Protein AF-A0A838DI74-F1 (afdb_monomer_lite)

Structure (mmCIF, N/CA/C/O backbone):
data_AF-A0A838DI74-F1
#
_entry.id   AF-A0A838DI74-F1
#
loop_
_atom_site.group_PDB
_atom_site.id
_atom_site.type_symbol
_atom_site.label_atom_id
_atom_site.label_alt_id
_atom_site.label_comp_id
_atom_site.label_asym_id
_atom_site.label_entity_id
_atom_site.label_seq_id
_atom_site.pdbx_PDB_ins_code
_atom_site.Cartn_x
_atom_site.Cartn_y
_atom_site.Cartn_z
_atom_site.occupancy
_atom_site.B_iso_or_equiv
_atom_site.auth_seq_id
_atom_site.auth_comp_id
_atom_site.auth_asym_id
_atom_site.auth_atom_id
_atom_site.pdbx_PDB_model_num
ATOM 1 N N . MET A 1 1 ? -14.267 -9.384 -16.661 1.00 37.16 1 MET A N 1
ATOM 2 C CA . MET A 1 1 ? -14.811 -9.977 -15.418 1.00 37.16 1 MET A CA 1
ATOM 3 C C . MET A 1 1 ? -14.888 -8.886 -14.364 1.00 37.16 1 MET A C 1
ATOM 5 O O . MET A 1 1 ? -13.865 -8.264 -14.098 1.00 37.16 1 MET A O 1
ATOM 9 N N . ALA A 1 2 ? -16.076 -8.604 -13.823 1.00 43.31 2 ALA A N 1
ATOM 10 C CA . ALA A 1 2 ? -16.216 -7.688 -12.691 1.00 43.31 2 ALA A CA 1
ATOM 11 C C . ALA A 1 2 ? -15.469 -8.280 -11.485 1.00 43.31 2 ALA A C 1
ATOM 13 O O . ALA A 1 2 ? -15.600 -9.472 -11.205 1.00 43.31 2 ALA A O 1
ATOM 14 N N . ARG A 1 3 ? -14.615 -7.487 -10.830 1.00 58.72 3 ARG A N 1
ATOM 15 C CA . ARG A 1 3 ? -13.912 -7.941 -9.623 1.00 58.72 3 ARG A CA 1
ATOM 16 C C . ARG A 1 3 ? -14.924 -8.048 -8.483 1.00 58.72 3 ARG A C 1
ATOM 18 O O . ARG A 1 3 ? -15.814 -7.212 -8.399 1.00 58.72 3 ARG A O 1
ATOM 25 N N . ALA A 1 4 ? -14.796 -9.078 -7.650 1.00 60.34 4 ALA A N 1
ATOM 26 C CA . ALA A 1 4 ? -15.672 -9.270 -6.500 1.00 60.34 4 ALA A CA 1
ATOM 27 C C . ALA A 1 4 ? -15.627 -8.049 -5.564 1.00 60.34 4 ALA A C 1
ATOM 29 O O . ALA A 1 4 ? -14.553 -7.487 -5.339 1.00 60.34 4 ALA A O 1
ATOM 30 N N . ASP A 1 5 ? -16.780 -7.678 -5.000 1.00 71.31 5 ASP A N 1
ATOM 31 C CA . ASP A 1 5 ? -16.910 -6.534 -4.082 1.00 71.31 5 ASP A CA 1
ATOM 32 C C . ASP A 1 5 ? -16.044 -6.691 -2.825 1.00 71.31 5 ASP A C 1
ATOM 34 O O . ASP A 1 5 ? -15.606 -5.708 -2.223 1.00 71.31 5 ASP A O 1
ATOM 38 N N . SER A 1 6 ? -15.766 -7.936 -2.438 1.00 84.06 6 SER A N 1
ATOM 39 C CA . SER A 1 6 ? -14.840 -8.271 -1.370 1.00 84.06 6 SER A CA 1
ATOM 40 C C . SER A 1 6 ? -13.904 -9.405 -1.769 1.00 84.06 6 SER A C 1
ATOM 42 O O . SER A 1 6 ? -14.243 -10.289 -2.557 1.00 84.06 6 SER A O 1
ATOM 44 N N . GLN A 1 7 ? -12.693 -9.376 -1.220 1.00 91.25 7 GLN A N 1
ATOM 45 C CA . GLN A 1 7 ? -11.703 -10.429 -1.411 1.00 91.25 7 GLN A CA 1
ATOM 46 C C . GLN A 1 7 ? -10.860 -10.621 -0.157 1.00 91.25 7 GLN A C 1
ATOM 48 O O . GLN A 1 7 ? -10.560 -9.669 0.562 1.00 91.25 7 GLN A O 1
ATOM 53 N N . THR A 1 8 ? -10.439 -11.857 0.086 1.00 94.31 8 THR A N 1
ATOM 54 C CA . THR A 1 8 ? -9.517 -12.174 1.175 1.00 94.31 8 THR A CA 1
ATOM 55 C C . THR A 1 8 ? -8.084 -11.917 0.730 1.00 94.31 8 THR A C 1
ATOM 57 O O . THR A 1 8 ? -7.633 -12.410 -0.307 1.00 94.31 8 THR A O 1
ATOM 60 N N . VAL A 1 9 ? -7.351 -11.143 1.525 1.00 95.50 9 VAL A N 1
ATOM 61 C CA . VAL A 1 9 ? -5.939 -10.828 1.290 1.00 95.50 9 VAL A CA 1
ATOM 62 C C . VAL A 1 9 ? -5.120 -11.180 2.518 1.00 95.50 9 VAL A C 1
ATOM 64 O O . VAL A 1 9 ? -5.602 -11.095 3.647 1.00 95.50 9 VAL A O 1
ATOM 67 N N . ARG A 1 10 ? -3.862 -11.571 2.311 1.00 97.50 10 ARG A N 1
ATOM 68 C CA . ARG A 1 10 ? -2.921 -11.690 3.421 1.00 97.50 10 ARG A CA 1
ATOM 69 C C . ARG A 1 10 ? -2.542 -10.280 3.859 1.00 97.50 10 ARG A C 1
ATOM 71 O O . ARG A 1 10 ? -2.037 -9.509 3.049 1.00 97.50 10 ARG A O 1
ATOM 78 N N . THR A 1 11 ? -2.780 -9.947 5.115 1.00 96.94 11 THR A N 1
ATOM 79 C CA . THR A 1 11 ? -2.375 -8.674 5.703 1.00 96.94 11 THR A CA 1
ATOM 80 C C . THR A 1 11 ? -1.232 -8.877 6.675 1.00 96.94 11 THR A C 1
ATOM 82 O O . THR A 1 11 ? -1.274 -9.782 7.514 1.00 96.94 11 THR A O 1
ATOM 85 N N . THR A 1 12 ? -0.245 -8.005 6.584 1.00 96.56 12 THR A N 1
ATOM 86 C CA . THR A 1 12 ? 0.808 -7.829 7.584 1.00 96.56 12 THR A CA 1
ATOM 87 C C . THR A 1 12 ? 0.715 -6.412 8.149 1.00 96.56 12 THR A C 1
ATOM 89 O O . THR A 1 12 ? -0.190 -5.657 7.778 1.00 96.56 12 THR A O 1
ATOM 92 N N . ALA A 1 13 ? 1.588 -6.073 9.090 1.00 95.50 13 ALA A N 1
ATOM 93 C CA . ALA A 1 13 ? 1.743 -4.702 9.539 1.00 95.50 13 ALA A CA 1
ATOM 94 C C . ALA A 1 13 ? 3.223 -4.342 9.608 1.00 95.50 13 ALA A C 1
ATOM 96 O O . ALA A 1 13 ? 4.033 -5.192 9.977 1.00 95.50 13 ALA A O 1
ATOM 97 N N . TYR A 1 14 ? 3.513 -3.070 9.349 1.00 94.75 14 TYR A N 1
ATOM 98 C CA . TYR A 1 14 ? 4.845 -2.490 9.460 1.00 94.75 14 TYR A CA 1
ATOM 99 C C . TYR A 1 14 ? 4.797 -1.162 10.210 1.00 94.75 14 TYR A C 1
ATOM 101 O O . TYR A 1 14 ? 3.737 -0.546 10.394 1.00 94.75 14 TYR A O 1
ATOM 109 N N . THR A 1 15 ? 5.954 -0.691 10.655 1.00 93.75 15 THR A N 1
ATOM 110 C CA . THR A 1 15 ? 6.097 0.622 11.279 1.00 93.75 15 THR A CA 1
ATOM 111 C C . THR A 1 15 ? 7.423 1.275 10.908 1.00 93.75 15 THR A C 1
ATOM 113 O O . THR A 1 15 ? 8.440 0.622 10.710 1.00 93.75 15 THR A O 1
ATOM 116 N N . HIS A 1 16 ? 7.457 2.606 10.905 1.00 89.56 16 HIS A N 1
ATOM 117 C CA . HIS A 1 16 ? 8.652 3.391 10.568 1.00 89.56 16 HIS A CA 1
ATOM 118 C C . HIS A 1 16 ? 9.830 3.213 11.550 1.00 89.56 16 HIS A C 1
ATOM 120 O O . HIS A 1 16 ? 10.899 3.781 11.351 1.00 89.56 16 HIS A O 1
ATOM 126 N N . THR A 1 17 ? 9.623 2.473 12.643 1.00 87.12 17 THR A N 1
ATOM 127 C CA . THR A 1 17 ? 10.641 2.179 13.664 1.00 87.12 17 THR A CA 1
ATOM 128 C C . THR A 1 17 ? 11.306 0.809 13.477 1.00 87.12 17 THR A C 1
ATOM 130 O O . THR A 1 17 ? 12.133 0.405 14.304 1.00 87.12 17 THR A O 1
ATOM 133 N N . GLU A 1 18 ? 10.928 0.064 12.435 1.00 84.38 18 GLU A N 1
ATOM 134 C CA . GLU A 1 18 ? 11.628 -1.146 11.996 1.00 84.38 18 GLU A CA 1
ATOM 135 C C . GLU A 1 18 ? 12.931 -0.795 11.274 1.00 84.38 18 GLU A C 1
ATOM 137 O O . GLU A 1 18 ? 13.050 0.264 10.657 1.00 84.38 18 GLU A O 1
ATOM 142 N N . SER A 1 19 ? 13.934 -1.669 11.397 1.00 79.56 19 SER A N 1
ATOM 143 C CA . SER A 1 19 ? 15.313 -1.395 10.974 1.00 79.56 19 SER A CA 1
ATOM 144 C C . SER A 1 19 ? 15.433 -1.062 9.486 1.00 79.56 19 SER A C 1
ATOM 146 O O . SER A 1 19 ? 16.209 -0.188 9.108 1.00 79.56 19 SER A O 1
ATOM 148 N N . ASP A 1 20 ? 14.655 -1.736 8.646 1.00 76.88 20 ASP A N 1
ATOM 149 C CA . ASP A 1 20 ? 14.589 -1.544 7.197 1.00 76.88 20 ASP A CA 1
ATOM 150 C C . ASP A 1 20 ? 13.820 -0.279 6.778 1.00 76.88 20 ASP A C 1
ATOM 152 O O . ASP A 1 20 ? 13.988 0.197 5.654 1.00 76.88 20 ASP A O 1
ATOM 156 N N . HIS A 1 21 ? 13.060 0.328 7.694 1.00 76.62 21 HIS A N 1
ATOM 157 C CA . HIS A 1 21 ? 12.325 1.573 7.468 1.00 76.62 21 HIS A CA 1
ATOM 158 C C . HIS A 1 21 ? 13.010 2.825 8.039 1.00 76.62 21 HIS A C 1
ATOM 160 O O . HIS A 1 21 ? 12.627 3.942 7.681 1.00 76.62 21 HIS A O 1
ATOM 166 N N . LEU A 1 22 ? 14.065 2.681 8.853 1.00 78.50 22 LEU A N 1
ATOM 167 C CA . LEU A 1 22 ? 14.766 3.814 9.481 1.00 78.50 22 LEU A CA 1
ATOM 168 C C . LEU A 1 22 ? 15.290 4.843 8.468 1.00 78.50 22 LEU A C 1
ATOM 170 O O . LEU A 1 22 ? 15.229 6.042 8.728 1.00 78.50 22 LEU A O 1
ATOM 174 N N . ALA A 1 23 ? 15.763 4.388 7.304 1.00 78.75 23 ALA A N 1
ATOM 175 C CA . ALA A 1 23 ? 16.280 5.264 6.250 1.00 78.75 23 ALA A CA 1
ATOM 176 C C . ALA A 1 23 ? 15.194 6.153 5.614 1.00 78.75 23 ALA A C 1
ATOM 178 O O . ALA A 1 23 ? 15.495 7.228 5.096 1.00 78.75 23 ALA A O 1
ATOM 179 N N . TYR A 1 24 ? 13.934 5.713 5.656 1.00 79.81 24 TYR A N 1
ATOM 180 C CA . TYR A 1 24 ? 12.793 6.409 5.056 1.00 79.81 24 TYR A CA 1
ATOM 181 C C . TYR A 1 24 ? 11.983 7.201 6.092 1.00 79.81 24 TYR A C 1
ATOM 183 O O . TYR A 1 24 ? 11.305 8.174 5.749 1.00 79.81 24 TYR A O 1
ATOM 191 N N . GLY A 1 25 ? 12.088 6.827 7.370 1.00 85.69 25 GLY A N 1
ATOM 192 C CA . GLY A 1 25 ? 11.346 7.440 8.462 1.00 85.69 25 GLY A CA 1
ATOM 193 C C . GLY A 1 25 ? 9.835 7.316 8.256 1.00 85.69 25 GLY A C 1
ATOM 194 O O . GLY A 1 25 ? 9.339 6.343 7.698 1.00 85.69 25 GLY A O 1
ATOM 195 N N . ALA A 1 26 ? 9.076 8.320 8.694 1.00 87.12 26 ALA A N 1
ATOM 196 C CA . ALA A 1 26 ? 7.616 8.324 8.581 1.00 87.12 26 ALA A CA 1
ATOM 197 C C . ALA A 1 26 ? 7.102 8.783 7.198 1.00 87.12 26 ALA A C 1
ATOM 199 O O . ALA A 1 26 ? 6.036 9.397 7.121 1.00 87.12 26 ALA A O 1
ATOM 200 N N . ARG A 1 27 ? 7.855 8.546 6.116 1.00 91.75 27 ARG A N 1
ATOM 201 C CA . ARG A 1 27 ? 7.492 8.961 4.751 1.00 91.75 27 ARG A CA 1
ATOM 202 C C . ARG A 1 27 ? 7.067 7.766 3.903 1.00 91.75 27 ARG A C 1
ATOM 204 O O . ARG A 1 27 ? 7.702 6.722 3.960 1.00 91.75 27 ARG A O 1
ATOM 211 N N . ASN A 1 28 ? 6.024 7.944 3.098 1.00 92.62 28 ASN A N 1
ATOM 212 C CA . ASN A 1 28 ? 5.581 6.957 2.114 1.00 92.62 28 ASN A CA 1
ATOM 213 C C . ASN A 1 28 ? 6.331 7.116 0.778 1.00 92.62 28 ASN A C 1
ATOM 215 O O . ASN A 1 28 ? 7.025 8.112 0.540 1.00 92.62 28 ASN A O 1
ATOM 219 N N . ALA A 1 29 ? 6.140 6.165 -0.137 1.00 92.31 29 ALA A N 1
ATOM 220 C CA . ALA A 1 29 ? 6.732 6.186 -1.473 1.00 92.31 29 ALA A CA 1
ATOM 221 C C . ALA A 1 29 ? 6.395 7.429 -2.323 1.00 92.31 29 ALA A C 1
ATOM 223 O O . ALA A 1 29 ? 7.110 7.698 -3.295 1.00 92.31 29 ALA A O 1
ATOM 224 N N . LEU A 1 30 ? 5.340 8.174 -1.985 1.00 92.56 30 LEU A N 1
ATOM 225 C CA . LEU A 1 30 ? 4.932 9.417 -2.650 1.00 92.56 30 LEU A CA 1
ATOM 226 C C . LEU A 1 30 ? 5.554 10.680 -2.030 1.00 92.56 30 LEU A C 1
ATOM 228 O O . LEU A 1 30 ? 5.332 11.776 -2.537 1.00 92.56 30 LEU A O 1
ATOM 232 N N . GLY A 1 31 ? 6.326 10.547 -0.948 1.00 91.12 31 GLY A N 1
ATOM 233 C CA . GLY A 1 31 ? 6.932 11.668 -0.223 1.00 91.12 31 GLY A CA 1
ATOM 234 C C . GLY A 1 31 ? 6.018 12.325 0.819 1.00 91.12 31 GLY A C 1
ATOM 235 O O . GLY A 1 31 ? 6.418 13.309 1.439 1.00 91.12 31 GLY A O 1
ATOM 236 N N . GLY A 1 32 ? 4.814 11.789 1.038 1.00 91.81 32 GLY A N 1
ATOM 237 C CA . GLY A 1 32 ? 3.899 12.206 2.102 1.00 91.81 32 GLY A CA 1
ATOM 238 C C . GLY A 1 32 ? 4.165 11.490 3.429 1.00 91.81 32 GLY A C 1
ATOM 239 O O . GLY A 1 32 ? 4.964 10.560 3.498 1.00 91.81 32 GLY A O 1
ATOM 240 N N . THR A 1 33 ? 3.482 11.910 4.495 1.00 94.06 33 THR A N 1
ATOM 241 C CA . THR A 1 33 ? 3.632 11.318 5.837 1.00 94.06 33 THR A CA 1
ATOM 242 C C . THR A 1 33 ? 2.716 10.111 6.031 1.00 94.06 33 THR A C 1
ATOM 244 O O . THR A 1 33 ? 1.501 10.240 5.865 1.00 94.06 33 THR A O 1
ATOM 247 N N . LEU A 1 34 ? 3.273 8.987 6.488 1.00 93.88 34 LEU A N 1
ATOM 248 C CA . LEU A 1 34 ? 2.535 7.765 6.822 1.00 93.88 34 LEU A CA 1
ATOM 249 C C . LEU A 1 34 ? 1.486 8.013 7.916 1.00 93.88 34 LEU A C 1
ATOM 251 O O . LEU A 1 34 ? 1.765 8.639 8.944 1.00 93.88 34 LEU A O 1
ATOM 255 N N . GLN A 1 35 ? 0.273 7.500 7.711 1.00 94.50 35 GLN A N 1
ATOM 256 C CA . GLN A 1 35 ? -0.851 7.670 8.635 1.00 94.50 35 GLN A CA 1
ATOM 257 C C . GLN A 1 35 ? -1.312 6.326 9.192 1.00 94.50 35 GLN A C 1
ATOM 259 O O . GLN A 1 35 ? -1.555 5.390 8.444 1.00 94.50 35 GLN A O 1
ATOM 264 N N . SER A 1 36 ? -1.487 6.216 10.509 1.00 93.19 36 SER A N 1
ATOM 265 C CA . SER A 1 36 ? -2.176 5.065 11.103 1.00 93.19 36 S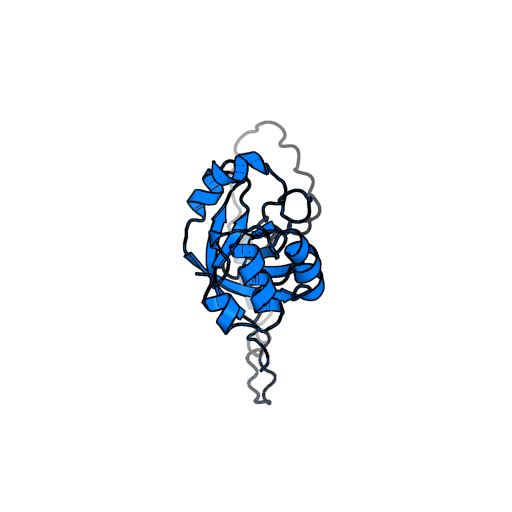ER A CA 1
ATOM 266 C C . SER A 1 36 ? -3.690 5.210 10.951 1.00 93.19 36 SER A C 1
ATOM 268 O O . SER A 1 36 ? -4.238 6.292 11.191 1.00 93.19 36 SER A O 1
ATOM 270 N N . ALA A 1 37 ? -4.375 4.124 10.588 1.00 92.56 37 ALA A N 1
ATOM 271 C CA . ALA A 1 37 ? -5.833 4.122 10.540 1.00 92.56 37 ALA A CA 1
ATOM 272 C C . ALA A 1 37 ? -6.426 4.247 11.950 1.00 92.56 37 ALA A C 1
ATOM 274 O O . ALA A 1 37 ? -5.895 3.700 12.918 1.00 92.56 37 ALA A O 1
ATOM 275 N N . THR A 1 38 ? -7.559 4.936 12.068 1.00 87.81 38 THR A N 1
ATOM 276 C CA . THR A 1 38 ? -8.385 4.893 13.285 1.00 87.81 38 THR A CA 1
ATOM 277 C C . THR A 1 38 ? -9.596 4.009 13.058 1.00 87.81 38 THR A C 1
ATOM 279 O O . THR A 1 38 ? -10.153 3.982 11.960 1.00 87.81 38 THR A O 1
ATOM 282 N N . ILE A 1 39 ? -10.045 3.330 14.111 1.00 77.44 39 ILE A N 1
ATOM 283 C CA . ILE A 1 39 ? -11.336 2.641 14.088 1.00 77.44 39 ILE A CA 1
ATOM 284 C C . ILE A 1 39 ? -12.431 3.714 13.950 1.00 77.44 39 ILE A C 1
ATOM 286 O O . ILE A 1 39 ? -12.371 4.715 14.668 1.00 77.44 39 ILE A O 1
ATOM 290 N N . PRO A 1 40 ? -13.391 3.574 13.019 1.00 70.69 40 PRO A N 1
ATOM 291 C CA . PRO A 1 40 ? -14.506 4.508 12.919 1.00 70.69 40 PRO A CA 1
ATOM 292 C C . PRO A 1 40 ? -15.305 4.552 14.228 1.00 70.69 40 PRO A C 1
ATOM 294 O O . PRO A 1 40 ? -15.685 3.511 14.757 1.00 70.69 40 PRO A O 1
ATOM 297 N N . GLU A 1 41 ? -15.575 5.752 14.743 1.00 53.31 41 GLU A N 1
ATOM 298 C CA . GLU A 1 41 ? -16.406 5.944 15.937 1.00 53.31 41 GLU A CA 1
ATOM 299 C C . GLU A 1 41 ? -17.873 5.600 15.625 1.00 53.31 41 GLU A C 1
ATOM 301 O O . GLU A 1 41 ? -18.497 6.223 14.763 1.00 53.31 41 GLU A O 1
ATOM 306 N N . GLY A 1 42 ? -18.437 4.618 16.333 1.00 56.66 42 GLY A N 1
ATOM 307 C CA . GLY A 1 42 ? -19.831 4.181 16.192 1.00 56.66 42 GLY A CA 1
ATOM 308 C C . GLY A 1 42 ? -19.967 2.659 16.097 1.00 56.66 42 GLY A C 1
ATOM 309 O O . GLY A 1 42 ? -18.963 1.962 15.957 1.00 56.66 42 GLY A O 1
ATOM 310 N N . PRO A 1 43 ? -21.192 2.102 16.189 1.00 44.78 43 PRO A N 1
ATOM 311 C CA . PRO A 1 43 ? -21.382 0.689 15.914 1.00 44.78 43 PRO A CA 1
ATOM 312 C C . PRO A 1 43 ? -20.908 0.446 14.487 1.00 44.78 43 PRO A C 1
ATOM 314 O O . PRO A 1 43 ? -21.472 1.013 13.546 1.00 44.78 43 PRO A O 1
ATOM 317 N N . TYR A 1 44 ? -19.873 -0.380 14.340 1.00 44.31 44 TYR A N 1
ATOM 318 C CA . TYR A 1 44 ? -19.527 -0.992 13.071 1.00 44.31 44 TYR A CA 1
ATOM 319 C C . TYR A 1 44 ? -20.751 -1.794 12.626 1.00 44.31 44 TYR A C 1
ATOM 321 O O . TYR A 1 44 ? -20.927 -2.964 12.954 1.00 44.31 44 TYR A O 1
ATOM 329 N N . ARG A 1 45 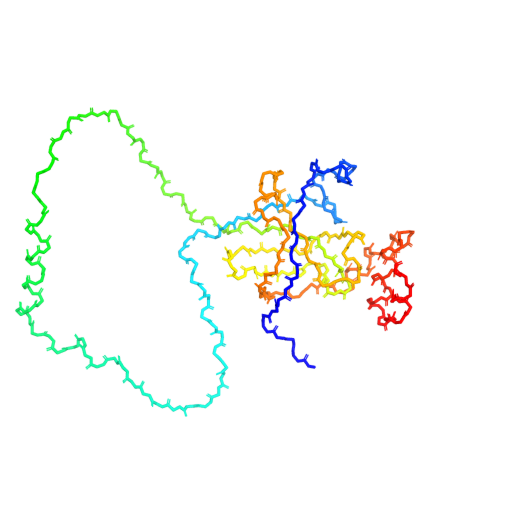? -21.676 -1.121 11.940 1.00 46.12 45 ARG A N 1
ATOM 330 C CA . ARG A 1 45 ? -22.636 -1.793 11.093 1.00 46.12 45 ARG A CA 1
ATOM 331 C C . ARG A 1 45 ? -21.780 -2.248 9.942 1.00 46.12 45 ARG A C 1
ATOM 333 O O . ARG A 1 45 ? -21.422 -1.422 9.106 1.00 46.12 45 ARG A O 1
ATOM 340 N N . GLU A 1 46 ? -21.422 -3.528 9.971 1.00 46.47 46 GLU A N 1
ATOM 341 C CA . GLU A 1 46 ? -21.186 -4.326 8.779 1.00 46.47 46 GLU A CA 1
ATOM 342 C C . GLU A 1 46 ? -22.165 -3.787 7.742 1.00 46.47 46 GLU A C 1
ATOM 344 O O . GLU A 1 46 ? -23.383 -3.951 7.878 1.00 46.47 46 GLU A O 1
ATOM 349 N N . THR A 1 47 ? -21.673 -2.901 6.870 1.00 42.22 47 THR A N 1
ATOM 350 C CA . THR A 1 47 ? -22.540 -2.173 5.954 1.00 42.22 47 THR A CA 1
ATOM 351 C C . THR A 1 47 ? -23.232 -3.272 5.201 1.00 42.22 47 THR A C 1
ATOM 353 O O . THR A 1 47 ? -22.530 -4.080 4.589 1.00 42.22 47 THR A O 1
ATOM 356 N N . ARG A 1 48 ? -24.561 -3.369 5.385 1.00 41.66 48 ARG A N 1
ATOM 357 C CA . ARG A 1 48 ? -25.388 -4.427 4.810 1.00 41.66 48 ARG A CA 1
ATOM 358 C C . ARG A 1 48 ? -24.829 -4.698 3.428 1.00 41.66 48 ARG A C 1
ATOM 360 O O . ARG A 1 48 ? -24.706 -3.742 2.658 1.00 41.66 48 ARG A O 1
ATOM 367 N N . ARG A 1 49 ? -24.433 -5.956 3.184 1.00 40.62 49 ARG A N 1
ATOM 368 C CA . ARG A 1 49 ? -24.165 -6.490 1.845 1.00 40.62 49 ARG A CA 1
ATOM 369 C C . ARG A 1 49 ? -24.995 -5.687 0.853 1.00 40.62 49 ARG A C 1
ATOM 371 O O . ARG A 1 49 ? -26.208 -5.580 1.060 1.00 40.62 49 ARG A O 1
ATOM 378 N N . ALA A 1 50 ? -24.372 -5.131 -0.182 1.00 37.62 50 ALA A N 1
ATOM 379 C CA . ALA A 1 50 ? -25.141 -4.795 -1.365 1.00 37.62 50 ALA A CA 1
ATOM 380 C C . ALA A 1 50 ? -25.848 -6.100 -1.752 1.00 37.62 50 ALA A C 1
ATOM 382 O O . ALA A 1 50 ? -25.197 -7.088 -2.093 1.00 37.62 50 ALA A O 1
ATOM 383 N N . LEU A 1 51 ? -27.156 -6.166 -1.497 1.00 33.81 51 LEU A N 1
ATOM 384 C CA . LEU A 1 51 ? -27.951 -7.316 -1.884 1.00 33.81 51 LEU A CA 1
ATOM 385 C C . LEU A 1 51 ? -27.843 -7.382 -3.409 1.00 33.81 51 LEU A C 1
ATOM 387 O O . LEU A 1 51 ? -28.014 -6.341 -4.051 1.00 33.81 51 LEU A O 1
ATOM 391 N N . PRO A 1 52 ? -27.537 -8.547 -4.001 1.00 36.06 52 PRO A N 1
ATOM 392 C CA . PRO A 1 52 ? -27.695 -8.693 -5.434 1.00 36.06 52 PRO A CA 1
ATOM 393 C C . PRO A 1 52 ? -29.152 -8.357 -5.763 1.00 36.06 52 PRO A C 1
ATOM 395 O O . PRO A 1 52 ? -30.074 -8.908 -5.160 1.00 36.06 52 PRO A O 1
ATOM 398 N N . VAL A 1 53 ? -29.357 -7.410 -6.680 1.00 41.78 53 VAL A N 1
ATOM 399 C CA . VAL A 1 53 ? -30.664 -7.205 -7.302 1.00 41.78 53 VAL A CA 1
ATOM 400 C C . VAL A 1 53 ? -30.916 -8.446 -8.148 1.00 41.78 53 VAL A C 1
ATOM 402 O O . VAL A 1 53 ? -30.438 -8.557 -9.272 1.00 41.78 53 VAL A O 1
ATOM 405 N N . SER A 1 54 ? -31.604 -9.415 -7.561 1.00 37.56 54 SER A N 1
ATOM 406 C CA . SER A 1 54 ? -32.210 -10.529 -8.275 1.00 37.56 54 SER A CA 1
ATOM 407 C C . SER A 1 54 ? -33.610 -10.731 -7.717 1.00 37.56 54 SER A C 1
ATOM 409 O O . SER A 1 54 ? -33.764 -11.042 -6.538 1.00 37.56 54 SER A O 1
ATOM 411 N N . ASP A 1 55 ? -34.561 -10.453 -8.602 1.00 31.55 55 ASP A N 1
ATOM 412 C CA . ASP A 1 55 ? -36.010 -10.626 -8.609 1.00 31.55 55 ASP A CA 1
ATOM 413 C C . ASP A 1 55 ? -36.778 -10.927 -7.318 1.00 31.55 55 ASP A C 1
ATOM 415 O O . ASP A 1 55 ? -36.510 -11.852 -6.553 1.00 31.55 55 ASP A O 1
ATOM 419 N N . ALA A 1 56 ? -37.842 -10.134 -7.188 1.00 40.94 56 ALA A N 1
ATOM 420 C CA . ALA A 1 56 ? -38.954 -10.258 -6.270 1.00 40.94 56 ALA A CA 1
ATOM 421 C C . ALA A 1 56 ? -39.288 -11.705 -5.881 1.00 40.94 56 ALA A C 1
ATOM 423 O O . ALA A 1 56 ? -39.569 -12.546 -6.733 1.00 40.94 56 ALA A O 1
ATOM 424 N N . ARG A 1 57 ? -39.393 -11.940 -4.572 1.00 32.62 57 ARG A N 1
ATOM 425 C CA . ARG A 1 57 ? -40.527 -12.653 -3.985 1.00 32.62 57 ARG A CA 1
ATOM 426 C C . ARG A 1 57 ? -40.716 -12.216 -2.535 1.00 32.62 57 ARG A C 1
ATOM 428 O O . ARG A 1 57 ? -39.777 -12.113 -1.755 1.00 32.62 57 ARG A O 1
ATOM 435 N N . ASP A 1 58 ? -41.966 -11.882 -2.294 1.00 41.59 58 ASP A N 1
ATOM 436 C CA . ASP A 1 58 ? -42.615 -11.320 -1.125 1.00 41.59 58 ASP A CA 1
ATOM 437 C C . ASP A 1 58 ? -42.526 -12.240 0.105 1.00 41.59 58 ASP A C 1
ATOM 439 O O . ASP A 1 58 ? -42.749 -13.438 -0.043 1.00 41.59 58 ASP A O 1
ATOM 443 N N . THR A 1 59 ? -42.236 -11.680 1.286 1.00 37.44 59 THR A N 1
ATOM 444 C CA . THR A 1 59 ? -42.768 -12.121 2.594 1.00 37.44 59 THR A CA 1
ATOM 445 C C . THR A 1 59 ? -42.517 -11.026 3.637 1.00 37.44 59 THR A C 1
ATOM 447 O O . THR A 1 59 ? -41.394 -10.838 4.113 1.00 37.44 59 THR A O 1
ATOM 450 N N . ASP A 1 60 ? -43.584 -10.299 3.962 1.00 33.69 60 ASP A N 1
ATOM 451 C CA . ASP A 1 60 ? -43.712 -9.319 5.042 1.00 33.69 60 ASP A CA 1
ATOM 452 C C . ASP A 1 60 ? -43.631 -9.984 6.432 1.00 33.69 60 ASP A C 1
ATOM 454 O O . ASP A 1 60 ? -44.356 -10.930 6.726 1.00 33.69 60 ASP A O 1
ATOM 458 N N . GLU A 1 61 ? -42.767 -9.464 7.308 1.00 39.09 61 GLU A N 1
ATOM 459 C CA . GLU A 1 61 ? -42.662 -9.869 8.720 1.00 39.09 61 GLU A CA 1
ATOM 460 C C . GLU A 1 61 ? -42.774 -8.640 9.649 1.00 39.09 61 GLU A C 1
ATOM 462 O O . GLU A 1 61 ? -42.082 -8.513 10.659 1.00 39.09 61 GLU A O 1
ATOM 467 N N . SER A 1 62 ? -43.635 -7.676 9.289 1.00 36.47 62 SER A N 1
ATOM 468 C CA . SER A 1 62 ? -43.834 -6.429 10.048 1.00 36.47 62 SER A CA 1
ATOM 469 C C . SER A 1 62 ? -45.204 -6.294 10.732 1.00 36.47 62 SER A C 1
ATOM 471 O O . SER A 1 62 ? -45.510 -5.256 11.323 1.00 36.47 62 SER A O 1
ATOM 473 N N . TYR A 1 63 ? -46.008 -7.362 10.763 1.00 37.00 63 TYR A N 1
ATOM 474 C CA . TYR A 1 63 ? -47.399 -7.313 11.228 1.00 37.00 63 TYR A CA 1
ATOM 475 C C . TYR A 1 63 ? -47.655 -7.878 12.640 1.00 37.00 63 TYR A C 1
ATOM 477 O O . TYR A 1 63 ? -48.666 -8.526 12.876 1.00 37.00 63 TYR A O 1
ATOM 485 N N . THR A 1 64 ? -46.784 -7.650 13.632 1.00 38.91 64 THR A N 1
ATOM 486 C CA . THR A 1 64 ? -47.078 -8.076 15.030 1.00 38.91 64 THR A CA 1
ATOM 487 C C . THR A 1 64 ? -46.650 -7.096 16.129 1.00 38.91 64 THR A C 1
ATOM 489 O O . THR A 1 64 ? -46.564 -7.464 17.297 1.00 38.91 64 THR A O 1
ATOM 492 N N . ILE A 1 65 ? -46.452 -5.808 15.819 1.00 38.34 65 ILE A N 1
ATOM 493 C CA . ILE A 1 65 ? -46.248 -4.756 16.849 1.00 38.34 65 ILE A CA 1
ATOM 494 C C . ILE A 1 65 ? -47.406 -3.733 16.873 1.00 38.34 65 ILE A C 1
ATOM 496 O O . ILE A 1 65 ? -47.498 -2.897 17.773 1.00 38.34 65 ILE A O 1
ATOM 500 N N . GLY A 1 66 ? -48.361 -3.837 15.941 1.00 41.16 66 GLY A N 1
ATOM 501 C CA . GLY A 1 66 ? -49.524 -2.943 15.851 1.00 41.16 66 GLY A CA 1
ATOM 502 C C . GLY A 1 66 ? -50.725 -3.308 16.736 1.00 41.16 66 GLY A C 1
ATOM 503 O O . GLY A 1 66 ? -51.572 -2.455 16.975 1.00 41.16 66 GLY A O 1
ATOM 504 N N . LEU A 1 67 ? -50.805 -4.537 17.262 1.00 44.19 67 LEU A N 1
ATOM 505 C CA . LEU A 1 67 ? -52.020 -5.073 17.911 1.00 44.19 67 LEU A CA 1
ATOM 506 C C . LEU A 1 67 ? -51.971 -5.115 19.453 1.00 44.19 67 LEU A C 1
ATOM 508 O O . LEU A 1 67 ? -52.764 -5.801 20.095 1.00 44.19 67 LEU A O 1
ATOM 512 N N . MET A 1 68 ? -51.046 -4.394 20.089 1.00 46.09 68 MET A N 1
ATOM 513 C CA . MET A 1 68 ? -50.975 -4.336 21.556 1.00 46.09 68 MET A CA 1
ATOM 514 C C . MET A 1 68 ? -51.882 -3.226 22.103 1.00 46.09 68 MET A C 1
ATOM 516 O O . MET A 1 68 ? -51.680 -2.044 21.815 1.00 46.09 68 MET A O 1
ATOM 520 N N . THR A 1 69 ? -52.849 -3.592 22.951 1.00 53.34 69 THR 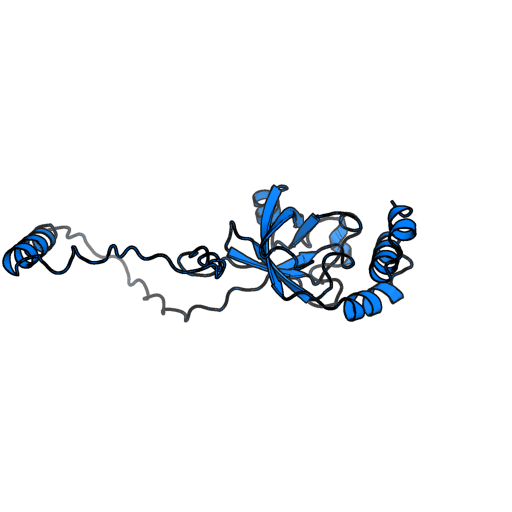A N 1
ATOM 521 C CA . THR A 1 69 ? -53.752 -2.642 23.617 1.00 53.34 69 THR A CA 1
ATOM 522 C C . THR A 1 69 ? -52.998 -1.675 24.540 1.00 53.34 69 THR A C 1
ATOM 524 O O . THR A 1 69 ? -51.963 -1.997 25.137 1.00 53.34 69 THR A O 1
ATOM 527 N N . ARG A 1 70 ? -53.533 -0.452 24.672 1.00 51.59 70 ARG A N 1
ATOM 528 C CA . ARG A 1 70 ? -52.957 0.669 25.447 1.00 51.59 70 ARG A CA 1
ATOM 529 C C . ARG A 1 70 ? -52.610 0.293 26.896 1.00 51.59 70 ARG A C 1
ATOM 531 O O . ARG A 1 70 ? -51.633 0.802 27.445 1.00 51.59 70 ARG A O 1
ATOM 538 N N . GLU A 1 71 ? -53.354 -0.636 27.486 1.00 50.88 71 GLU A N 1
ATOM 539 C CA . GLU A 1 71 ? -53.153 -1.123 28.854 1.00 50.88 71 GLU A CA 1
ATOM 540 C C . GLU A 1 71 ? -51.869 -1.952 29.012 1.00 50.88 71 GLU A C 1
ATOM 542 O O . GLU A 1 71 ? -51.106 -1.729 29.957 1.00 50.88 71 GLU A O 1
ATOM 547 N N . LYS A 1 72 ? -51.545 -2.825 28.043 1.00 52.59 72 LYS A N 1
ATOM 548 C CA . LYS A 1 72 ? -50.300 -3.618 28.060 1.00 52.59 72 LYS A CA 1
ATOM 549 C C . LYS A 1 72 ? -49.053 -2.738 27.916 1.00 52.59 72 LYS A C 1
ATOM 551 O O . LYS A 1 72 ? -48.039 -2.995 28.566 1.00 52.59 72 LYS A O 1
ATOM 556 N N . ARG A 1 73 ? -49.140 -1.646 27.144 1.00 55.34 73 ARG A N 1
ATOM 557 C CA . ARG A 1 73 ? -48.047 -0.662 26.988 1.00 55.34 73 ARG A CA 1
ATOM 558 C C . ARG A 1 73 ? -47.794 0.130 28.278 1.00 55.34 73 ARG A C 1
ATOM 560 O O . ARG A 1 73 ? -46.643 0.365 28.643 1.00 55.34 73 ARG A O 1
ATOM 567 N N . MET A 1 74 ? -48.854 0.491 29.003 1.00 54.59 74 MET A N 1
ATOM 568 C CA . MET A 1 74 ? -48.762 1.202 30.287 1.00 54.59 74 MET A CA 1
ATOM 569 C C . MET A 1 74 ? -48.197 0.321 31.414 1.00 54.59 74 MET A C 1
ATOM 571 O O . MET A 1 74 ? -47.426 0.807 32.246 1.00 54.59 74 MET A O 1
ATOM 575 N N . ALA A 1 75 ? -48.522 -0.976 31.432 1.00 54.41 75 ALA A N 1
ATOM 576 C CA . ALA A 1 75 ? -48.013 -1.916 32.434 1.00 54.41 75 ALA A CA 1
ATOM 577 C C . ALA A 1 75 ? -46.487 -2.122 32.335 1.00 54.41 75 ALA A C 1
ATOM 579 O O . ALA A 1 75 ? -45.797 -2.147 33.358 1.00 54.41 75 ALA A O 1
ATOM 580 N N . LEU A 1 76 ? -45.940 -2.189 31.114 1.00 52.31 76 LEU A N 1
ATOM 581 C CA . LEU A 1 76 ? -44.495 -2.320 30.887 1.00 52.31 76 LEU A CA 1
ATOM 582 C C . LEU A 1 76 ? -43.733 -1.046 31.301 1.00 52.31 76 LEU A C 1
ATOM 584 O O . LEU A 1 76 ? -42.681 -1.121 31.935 1.00 52.31 76 LEU A O 1
ATOM 588 N N . ALA A 1 77 ? -44.312 0.131 31.039 1.00 53.28 77 ALA A N 1
ATOM 589 C CA . ALA A 1 77 ? -43.746 1.416 31.453 1.00 53.28 77 ALA A CA 1
ATOM 590 C C . ALA A 1 77 ? -43.765 1.624 32.982 1.00 53.28 77 ALA A C 1
ATOM 592 O O . ALA A 1 77 ? -42.863 2.261 33.530 1.00 53.28 77 ALA A O 1
ATOM 593 N N . LYS A 1 78 ? -44.757 1.064 33.694 1.00 50.62 78 LYS A N 1
ATOM 594 C CA . LYS A 1 78 ? -44.800 1.081 35.167 1.00 50.62 78 LYS A CA 1
ATOM 595 C C . LYS A 1 78 ? -43.727 0.186 35.796 1.00 50.62 78 LYS A C 1
ATOM 597 O O . LYS A 1 78 ? -43.117 0.610 36.776 1.00 50.62 78 LYS A O 1
ATOM 602 N N . LYS A 1 79 ? -43.432 -0.987 35.217 1.00 50.97 79 LYS A N 1
ATOM 603 C CA . LYS A 1 79 ? -42.347 -1.867 35.702 1.00 50.97 79 LYS A CA 1
ATOM 604 C C . LYS A 1 79 ? -40.971 -1.197 35.617 1.00 50.97 79 LYS A C 1
ATOM 606 O O . LYS A 1 79 ? -40.212 -1.267 36.575 1.00 50.97 79 LYS A O 1
ATOM 611 N N . ALA A 1 80 ? -40.700 -0.445 34.550 1.00 49.78 80 ALA A N 1
ATOM 612 C CA . ALA A 1 80 ? -39.432 0.276 34.390 1.00 49.78 80 ALA A CA 1
ATOM 613 C C . ALA A 1 80 ? -39.228 1.431 35.397 1.00 49.78 80 ALA A C 1
ATOM 615 O O . ALA A 1 80 ? -38.094 1.828 35.662 1.00 49.78 80 ALA A O 1
ATOM 616 N N . LYS A 1 81 ? -40.305 1.990 35.974 1.00 47.66 81 LYS A N 1
ATOM 617 C CA . LYS A 1 81 ? -40.211 3.071 36.975 1.00 47.66 81 LYS A CA 1
ATOM 618 C C . LYS A 1 81 ? -40.042 2.574 38.415 1.00 47.66 81 LYS A C 1
ATOM 620 O O . LYS A 1 81 ? -39.575 3.347 39.246 1.00 47.66 81 LYS A O 1
ATOM 625 N N . ALA A 1 82 ? -40.381 1.319 38.713 1.00 43.03 82 ALA A N 1
ATOM 626 C CA . ALA A 1 82 ? -40.295 0.767 40.069 1.00 43.03 82 ALA A CA 1
ATOM 627 C C . ALA A 1 82 ? -38.861 0.382 40.493 1.00 43.03 82 ALA A C 1
ATOM 629 O O . ALA A 1 82 ? -38.578 0.300 41.683 1.00 43.03 82 ALA A O 1
ATOM 630 N N . GLU A 1 83 ? -37.933 0.213 39.548 1.00 46.44 83 GLU A N 1
ATOM 631 C CA . GLU A 1 83 ? -36.568 -0.270 39.821 1.00 46.44 83 GLU A CA 1
ATOM 632 C C . GLU A 1 83 ? -35.537 0.853 40.076 1.00 46.44 83 GLU A C 1
ATOM 634 O O . GLU A 1 83 ? -34.337 0.615 40.193 1.00 46.44 83 GLU A O 1
ATOM 639 N N . LYS A 1 84 ? -35.979 2.114 40.173 1.00 45.22 84 LYS A N 1
ATOM 640 C CA . LYS A 1 84 ? -35.095 3.278 40.361 1.00 45.22 84 LYS A CA 1
ATOM 641 C C . LYS A 1 84 ? -35.243 3.880 41.759 1.00 45.22 84 LYS A C 1
ATOM 643 O O . LYS A 1 84 ? -35.676 5.015 41.930 1.00 45.22 84 LYS A O 1
ATOM 648 N N . GLY A 1 85 ? -34.865 3.106 42.776 1.00 35.97 85 GLY A N 1
ATOM 649 C CA . GLY A 1 85 ? -34.893 3.527 44.176 1.00 35.97 85 GLY A CA 1
ATOM 650 C C . GLY A 1 85 ? -33.601 3.208 44.931 1.00 35.97 85 GLY A C 1
ATOM 651 O O . GLY A 1 85 ? -33.355 2.060 45.265 1.00 35.97 85 GLY A O 1
ATOM 652 N N . LYS A 1 86 ? -32.862 4.270 45.292 1.00 44.56 86 LYS A N 1
ATOM 653 C CA . LYS A 1 86 ? -31.819 4.368 46.342 1.00 44.56 86 LYS A CA 1
ATOM 654 C C . LYS A 1 86 ? -30.407 3.825 46.038 1.00 44.56 86 LYS A C 1
ATOM 656 O O . LYS A 1 86 ? -30.042 2.733 46.449 1.00 44.56 86 LYS A O 1
ATOM 661 N N . LYS A 1 87 ? -29.528 4.715 45.551 1.00 42.38 87 LYS A N 1
ATOM 662 C CA . LYS A 1 87 ? -28.144 4.837 46.060 1.00 42.38 87 LYS A CA 1
ATOM 663 C C . LYS A 1 87 ? -27.782 6.316 46.222 1.00 42.38 87 LYS A C 1
ATOM 665 O O . LYS A 1 87 ? -27.625 7.038 45.244 1.00 42.38 87 LYS A O 1
ATOM 670 N N . LYS A 1 88 ? -27.682 6.762 47.476 1.00 39.88 88 LYS A N 1
ATOM 671 C CA . LYS A 1 88 ? -27.104 8.047 47.891 1.00 39.88 88 LYS A CA 1
ATOM 672 C C . LYS A 1 88 ? -25.703 7.727 48.408 1.00 39.88 88 LYS A C 1
ATOM 674 O O . LYS A 1 88 ? -25.616 6.948 49.347 1.00 39.88 88 LYS A O 1
ATOM 679 N N . LEU A 1 89 ? -24.646 8.306 47.839 1.00 37.00 89 LEU A N 1
ATOM 680 C CA . LEU A 1 89 ? -23.340 8.442 48.496 1.00 37.00 89 LEU A CA 1
ATOM 681 C C . LEU A 1 89 ? -22.591 9.669 47.952 1.00 37.00 89 LEU A C 1
ATOM 683 O O . LEU A 1 89 ? -22.831 10.128 46.839 1.00 37.00 89 LEU A O 1
ATOM 687 N N . LYS A 1 90 ? -21.782 10.214 48.860 1.00 34.34 90 LYS A N 1
ATOM 688 C CA . LYS A 1 90 ? -21.232 11.567 48.995 1.00 34.34 90 LYS A CA 1
ATOM 689 C C . LYS A 1 90 ? -20.258 11.989 47.882 1.00 34.34 90 LYS A C 1
ATOM 691 O O . LYS A 1 90 ? -19.754 11.168 47.126 1.00 34.34 90 LYS A O 1
ATOM 696 N N . GLY A 1 91 ? -20.047 13.303 47.801 1.00 38.59 91 GLY A N 1
ATOM 697 C CA . GLY A 1 91 ? -19.390 13.989 46.694 1.00 38.59 91 GLY A CA 1
ATOM 698 C C . GLY A 1 91 ? -17.908 13.689 46.473 1.00 38.59 91 GLY A C 1
ATOM 699 O O . GLY A 1 91 ? -17.177 13.302 47.376 1.00 38.59 91 GLY A O 1
ATOM 700 N N . ALA A 1 92 ? -17.488 13.957 45.239 1.00 34.19 92 ALA A N 1
ATOM 701 C CA . ALA A 1 92 ? -16.113 14.222 44.849 1.00 34.19 92 ALA A CA 1
ATOM 702 C C . ALA A 1 92 ? -16.134 15.090 43.579 1.00 34.19 92 ALA A C 1
ATOM 704 O O . ALA A 1 92 ? -16.795 14.743 42.602 1.00 34.19 92 ALA A O 1
ATOM 705 N N . GLN A 1 93 ? -15.464 16.239 43.683 1.00 38.34 93 GLN A N 1
ATOM 706 C CA . GLN A 1 93 ? -14.872 17.113 42.660 1.00 38.34 93 GLN A CA 1
ATOM 707 C C . GLN A 1 93 ? -15.418 17.064 41.219 1.00 38.34 93 GLN A C 1
ATOM 709 O O . GLN A 1 93 ? -15.420 16.040 40.539 1.00 38.34 93 GLN A O 1
ATOM 714 N N . GLY A 1 94 ? -15.797 18.250 40.729 1.00 37.09 94 GLY A N 1
ATOM 715 C CA . GLY A 1 94 ? -16.348 18.497 39.400 1.00 37.09 94 GLY A CA 1
ATOM 716 C C . GLY A 1 94 ? -15.590 17.802 38.270 1.00 37.09 94 GLY A C 1
ATOM 717 O O . GLY A 1 94 ? -14.526 18.242 37.837 1.00 37.09 94 GLY A O 1
ATOM 718 N N . LYS A 1 95 ? -16.203 16.749 37.724 1.00 45.91 95 LYS A N 1
ATOM 719 C CA . LYS A 1 95 ? -15.853 16.222 36.408 1.00 45.91 95 LYS A CA 1
ATOM 720 C C . LYS A 1 95 ? -16.298 17.261 35.389 1.00 45.91 95 LYS A C 1
ATOM 722 O O . LYS A 1 95 ? -17.495 17.438 35.169 1.00 45.91 95 LYS A O 1
ATOM 727 N N . LYS A 1 96 ? -15.342 17.977 34.790 1.00 46.41 96 LYS A N 1
ATOM 728 C CA . LYS A 1 96 ? -15.610 18.812 33.615 1.00 46.41 96 LYS A CA 1
ATOM 729 C C . LYS A 1 96 ? -16.323 17.929 32.592 1.00 46.41 96 LYS A C 1
ATOM 731 O O . LYS A 1 96 ? -15.762 16.923 32.162 1.00 46.41 96 LYS A O 1
ATOM 736 N N . ALA A 1 97 ? -17.567 18.271 32.261 1.00 46.09 97 ALA A N 1
ATOM 737 C CA . ALA A 1 97 ? -18.316 17.598 31.215 1.00 46.09 97 ALA A CA 1
ATOM 738 C C . ALA A 1 97 ? -17.452 17.605 29.948 1.00 46.09 97 ALA A C 1
ATOM 740 O O . ALA A 1 97 ? -17.095 18.674 29.445 1.00 46.09 97 ALA A O 1
ATOM 741 N N . ALA A 1 98 ? -17.045 16.420 29.486 1.00 49.78 98 ALA A N 1
ATOM 742 C CA . ALA A 1 98 ? -16.328 16.286 28.233 1.00 49.78 98 ALA A CA 1
ATOM 743 C C . ALA A 1 98 ? -17.230 16.880 27.150 1.00 49.78 98 ALA A C 1
ATOM 745 O O . ALA A 1 98 ? -18.301 16.344 26.867 1.00 49.78 98 ALA A O 1
ATOM 746 N N . ARG A 1 99 ? -16.830 18.035 26.605 1.00 53.53 99 ARG A N 1
ATOM 747 C CA . ARG A 1 99 ? -17.485 18.639 25.445 1.00 53.53 99 ARG A CA 1
ATOM 748 C C . ARG A 1 99 ? -17.613 17.536 24.401 1.00 53.53 99 ARG A C 1
ATOM 750 O O . ARG A 1 99 ? -16.593 16.979 23.999 1.00 53.53 99 ARG A O 1
ATOM 757 N N . SER A 1 100 ? -18.838 17.205 24.002 1.00 52.78 100 SER A N 1
ATOM 758 C CA . SER A 1 100 ? -19.113 16.257 22.926 1.00 52.78 100 SER A CA 1
ATOM 759 C C . SER A 1 100 ? -18.382 16.738 21.670 1.00 52.78 100 SER A C 1
ATOM 761 O O . SER A 1 100 ? -18.847 17.654 20.986 1.00 52.78 100 SER A O 1
ATOM 763 N N . ARG A 1 101 ? -17.183 16.202 21.406 1.00 59.62 101 ARG A N 1
ATOM 764 C CA . ARG A 1 101 ? -16.449 16.490 20.170 1.00 59.62 101 ARG A CA 1
ATOM 765 C C . ARG A 1 101 ? -17.317 15.967 19.035 1.00 59.62 101 ARG A C 1
ATOM 767 O O . ARG A 1 101 ? -17.780 14.831 19.098 1.00 59.62 101 ARG A O 1
ATOM 774 N N . LYS A 1 102 ? -17.552 16.799 18.015 1.00 61.06 102 LYS A N 1
ATOM 775 C CA . LYS A 1 102 ? -18.172 16.335 16.769 1.00 61.06 102 LYS A CA 1
ATOM 776 C C . LYS A 1 102 ? -17.410 15.085 16.300 1.00 61.06 102 LYS A C 1
ATOM 778 O O . LYS A 1 102 ? -16.171 15.147 16.322 1.00 61.06 102 LYS A O 1
ATOM 783 N N . PRO A 1 103 ? -18.103 13.994 15.921 1.00 60.81 103 PRO A N 1
ATOM 784 C CA . PRO A 1 103 ? -17.443 12.793 15.427 1.00 60.81 103 PRO A CA 1
ATOM 785 C C . PRO A 1 103 ? -16.537 13.197 14.266 1.00 60.81 103 PRO A C 1
ATOM 787 O O . PRO A 1 103 ? -16.986 13.820 13.303 1.00 60.81 103 PRO A O 1
ATOM 790 N N . GLN A 1 104 ? -15.239 12.953 14.425 1.00 59.78 104 GLN A N 1
ATOM 791 C CA . GLN A 1 104 ? -14.273 13.207 13.366 1.00 59.78 104 GLN A CA 1
ATOM 792 C C . GLN A 1 104 ? -14.391 12.081 12.339 1.00 59.78 1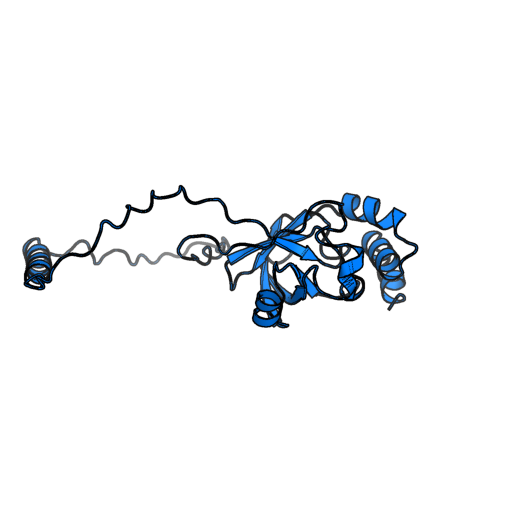04 GLN A C 1
ATOM 794 O O . GLN A 1 104 ? -14.644 10.938 12.732 1.00 59.78 104 GLN A O 1
ATOM 799 N N . PRO A 1 105 ? -14.217 12.370 11.040 1.00 68.25 105 PRO A N 1
ATOM 800 C CA . PRO A 1 105 ? -14.133 11.309 10.051 1.00 68.25 105 PRO A CA 1
ATOM 801 C C . PRO A 1 105 ? -12.975 10.361 10.412 1.00 68.25 105 PRO A C 1
ATOM 803 O O . PRO A 1 105 ? -11.949 10.821 10.930 1.00 68.25 105 PRO A O 1
ATOM 806 N N . PRO A 1 106 ? -13.119 9.047 10.163 1.00 80.50 106 PRO A N 1
ATOM 807 C CA . PRO A 1 106 ? -12.050 8.099 10.434 1.00 80.50 106 PRO A CA 1
ATOM 808 C C . PRO A 1 106 ? -10.801 8.483 9.636 1.00 80.50 106 PRO A C 1
ATOM 810 O O . PRO A 1 106 ? -10.874 8.772 8.440 1.00 80.50 106 PRO A O 1
ATOM 813 N N . ARG A 1 107 ? -9.643 8.481 10.300 1.00 90.50 107 ARG A N 1
ATOM 814 C CA . ARG A 1 107 ? -8.348 8.672 9.648 1.00 90.50 107 ARG A CA 1
ATOM 815 C C . ARG A 1 107 ? -8.073 7.470 8.753 1.00 90.50 107 ARG A C 1
ATOM 817 O O . ARG A 1 107 ? -8.093 6.333 9.227 1.00 90.50 107 ARG A O 1
ATOM 824 N N . ILE A 1 108 ? -7.813 7.744 7.479 1.00 95.06 108 ILE A N 1
ATOM 825 C CA . ILE A 1 108 ? -7.416 6.735 6.497 1.00 95.06 108 ILE A CA 1
ATOM 826 C C . ILE A 1 108 ? -5.956 6.372 6.758 1.00 95.06 108 ILE A C 1
ATOM 828 O O . ILE A 1 108 ? -5.103 7.258 6.822 1.00 95.06 108 ILE A O 1
ATOM 832 N N . 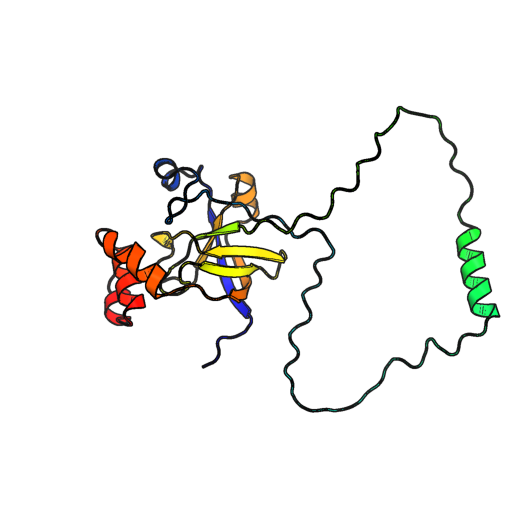GLY A 1 109 ? -5.685 5.082 6.936 1.00 96.88 109 GLY A N 1
ATOM 833 C CA . GLY A 1 109 ? -4.331 4.581 7.125 1.00 96.88 109 GLY A CA 1
ATOM 834 C C . GLY A 1 109 ? -3.555 4.454 5.816 1.00 96.88 109 GLY A C 1
ATOM 835 O O . GLY A 1 109 ? -4.142 4.258 4.754 1.00 96.88 109 GLY A O 1
ATOM 836 N N . SER A 1 110 ? -2.234 4.518 5.906 1.00 97.94 110 SER A N 1
ATOM 837 C CA . SER A 1 110 ? -1.307 4.178 4.829 1.00 97.94 110 SER A CA 1
ATOM 838 C C . SER A 1 110 ? -1.149 2.662 4.726 1.00 97.94 110 SER A C 1
ATOM 840 O O . SER A 1 110 ? -1.198 1.944 5.732 1.00 97.94 110 SER A O 1
ATOM 842 N N . ALA A 1 111 ? -0.972 2.170 3.508 1.00 98.06 111 ALA A N 1
ATOM 843 C CA . ALA A 1 111 ? -0.744 0.760 3.241 1.00 98.06 111 ALA A CA 1
ATOM 844 C C . ALA A 1 111 ? 0.294 0.587 2.135 1.00 98.06 111 ALA A C 1
ATOM 846 O O . ALA A 1 111 ? 0.242 1.267 1.104 1.00 98.06 111 ALA A O 1
ATOM 847 N N . ALA A 1 112 ? 1.190 -0.375 2.336 1.00 97.81 112 ALA A N 1
ATOM 848 C CA . ALA A 1 112 ? 2.122 -0.817 1.321 1.00 97.81 112 ALA A CA 1
ATOM 849 C C . ALA A 1 112 ? 1.566 -2.036 0.581 1.00 97.81 112 ALA A C 1
ATOM 851 O O . ALA A 1 112 ? 0.970 -2.935 1.178 1.00 97.81 112 ALA A O 1
ATOM 852 N N . ALA A 1 113 ? 1.750 -2.083 -0.736 1.00 98.06 113 ALA A N 1
ATOM 853 C CA . ALA A 1 113 ? 1.312 -3.211 -1.550 1.00 98.06 113 ALA A CA 1
ATOM 854 C C . ALA A 1 113 ? 2.122 -3.327 -2.848 1.00 98.06 113 ALA A C 1
ATOM 856 O O . ALA A 1 113 ? 2.909 -2.449 -3.199 1.00 98.06 113 ALA A O 1
ATOM 857 N N . ASP A 1 114 ? 1.903 -4.412 -3.591 1.00 97.56 114 ASP A N 1
ATOM 858 C CA . ASP A 1 114 ? 2.310 -4.491 -4.994 1.00 97.56 114 ASP A CA 1
ATOM 859 C C . ASP A 1 114 ? 1.429 -3.570 -5.847 1.00 97.56 114 ASP A C 1
ATOM 861 O O . ASP A 1 114 ? 0.253 -3.866 -6.063 1.00 97.56 114 ASP A O 1
ATOM 865 N N . TRP A 1 115 ? 2.000 -2.486 -6.372 1.00 97.81 115 TRP A N 1
ATOM 866 C CA . TRP A 1 115 ? 1.280 -1.499 -7.181 1.00 97.81 115 TRP A CA 1
ATOM 867 C C . TRP A 1 115 ? 0.800 -2.013 -8.542 1.00 97.81 115 TRP A C 1
ATOM 869 O O . TRP A 1 115 ? -0.116 -1.435 -9.120 1.00 97.81 115 TRP A O 1
ATOM 879 N N . SER A 1 116 ? 1.347 -3.121 -9.051 1.00 96.62 116 SER A N 1
ATOM 880 C CA . SER A 1 116 ? 0.797 -3.771 -10.249 1.00 96.62 116 SER A CA 1
ATOM 881 C C . SER A 1 116 ? -0.546 -4.449 -9.991 1.00 96.62 116 SER A C 1
ATOM 883 O O . SER A 1 116 ? -1.375 -4.576 -10.893 1.00 96.62 116 SER A O 1
ATOM 885 N N . ARG A 1 117 ? -0.784 -4.854 -8.740 1.00 95.62 117 ARG A N 1
ATOM 886 C CA . ARG A 1 117 ? -2.035 -5.465 -8.285 1.00 95.62 117 ARG A CA 1
ATOM 887 C C . ARG A 1 117 ? -2.966 -4.458 -7.620 1.00 95.62 117 ARG A C 1
ATOM 889 O O . ARG A 1 117 ? -4.178 -4.540 -7.798 1.00 95.62 117 ARG A O 1
ATOM 896 N N . TRP A 1 118 ? -2.386 -3.538 -6.862 1.00 96.81 118 TRP A N 1
ATOM 897 C CA . TRP A 1 118 ? -3.047 -2.535 -6.044 1.00 96.81 118 TRP A CA 1
ATOM 898 C C . TRP A 1 118 ? -2.502 -1.159 -6.412 1.00 96.81 118 TRP A C 1
ATOM 900 O O . TRP A 1 118 ? -1.643 -0.641 -5.699 1.00 96.81 118 TRP A O 1
ATOM 910 N N . PRO A 1 119 ? -2.949 -0.572 -7.534 1.00 97.62 119 PRO A N 1
ATOM 911 C CA . PRO A 1 119 ? -2.388 0.679 -8.015 1.00 97.62 119 PRO A CA 1
ATOM 912 C C . PRO A 1 119 ? -2.436 1.772 -6.953 1.00 97.62 119 PRO A C 1
ATOM 914 O O . PRO A 1 119 ? -3.352 1.814 -6.121 1.00 97.62 119 PRO A O 1
ATOM 917 N N . VAL A 1 120 ? -1.454 2.663 -6.993 1.00 97.94 120 VAL A N 1
ATOM 918 C CA . VAL A 1 120 ? -1.346 3.772 -6.056 1.00 97.94 120 VAL A CA 1
ATOM 919 C C . VAL A 1 120 ? -2.650 4.568 -6.002 1.00 97.94 120 VAL A C 1
ATOM 921 O O . VAL A 1 120 ? -3.280 4.861 -7.018 1.00 97.94 120 VAL A O 1
ATOM 924 N N . GLY A 1 121 ? -3.095 4.876 -4.790 1.00 97.50 121 GLY A N 1
ATOM 925 C CA . GLY A 1 121 ? -4.384 5.501 -4.519 1.00 97.50 121 GLY A CA 1
ATOM 926 C C . GLY A 1 121 ? -5.534 4.532 -4.245 1.00 97.50 121 GLY A C 1
ATOM 927 O O . GLY A 1 121 ? -6.583 4.994 -3.792 1.00 97.50 121 GLY A O 1
ATOM 928 N N . THR A 1 122 ? -5.350 3.219 -4.441 1.00 97.75 122 THR A N 1
ATOM 929 C CA . THR A 1 122 ? -6.389 2.227 -4.120 1.00 97.75 122 THR A CA 1
ATOM 930 C C . THR A 1 122 ? -6.804 2.363 -2.663 1.00 97.75 122 THR A C 1
ATOM 932 O O . THR A 1 122 ? -5.970 2.300 -1.766 1.00 97.75 122 THR A O 1
ATOM 935 N N . THR A 1 123 ? -8.096 2.557 -2.425 1.00 97.06 123 THR A N 1
ATOM 936 C CA . THR A 1 123 ? -8.670 2.725 -1.092 1.00 97.06 123 THR A CA 1
ATOM 937 C C . THR A 1 123 ? -9.562 1.536 -0.779 1.00 97.06 123 THR A C 1
ATOM 939 O O . THR A 1 123 ? -10.436 1.179 -1.570 1.00 97.06 123 THR A O 1
ATOM 942 N N . PHE A 1 124 ? -9.357 0.916 0.377 1.00 96.25 124 PHE A N 1
ATOM 943 C CA . PHE A 1 124 ? -10.083 -0.281 0.788 1.00 96.25 124 PHE A CA 1
ATOM 944 C C . PHE A 1 124 ? -10.415 -0.246 2.277 1.00 96.25 124 PHE A C 1
ATOM 946 O O . PHE A 1 124 ? -9.785 0.456 3.068 1.00 96.25 124 PHE A O 1
ATOM 953 N N . ARG A 1 125 ? -11.428 -1.019 2.657 1.00 95.00 125 ARG A N 1
ATOM 954 C CA . ARG A 1 125 ? -11.842 -1.237 4.040 1.00 95.00 125 ARG A CA 1
ATOM 955 C C . ARG A 1 125 ? -11.494 -2.654 4.462 1.00 95.00 125 ARG A C 1
ATOM 957 O O . ARG A 1 125 ? -11.791 -3.593 3.729 1.00 95.00 125 ARG A O 1
ATOM 964 N N . VAL A 1 126 ? -10.940 -2.807 5.658 1.00 94.94 126 VAL A N 1
ATOM 965 C CA . VAL A 1 126 ? -10.812 -4.107 6.321 1.00 94.94 126 VAL A CA 1
ATOM 966 C C . VAL A 1 126 ? -12.128 -4.419 7.028 1.00 94.94 126 VAL A C 1
ATOM 968 O O . VAL A 1 126 ? -12.555 -3.661 7.898 1.00 94.94 126 VAL A O 1
ATOM 971 N N . LEU A 1 127 ? -12.801 -5.505 6.645 1.00 92.06 127 LEU A N 1
ATOM 972 C CA . LEU A 1 127 ? -14.161 -5.795 7.115 1.00 92.06 127 LEU A CA 1
ATOM 973 C C . LEU A 1 127 ? -14.217 -6.302 8.564 1.00 92.06 127 LEU A C 1
ATOM 975 O O . LEU A 1 127 ? -15.267 -6.221 9.187 1.00 92.06 127 LEU A O 1
ATOM 979 N N . SER A 1 128 ? -13.122 -6.798 9.138 1.00 90.25 128 SER A N 1
ATOM 980 C CA . SER A 1 128 ? -13.103 -7.206 10.552 1.00 90.25 128 SER A CA 1
ATOM 981 C C . SER A 1 128 ? -13.004 -6.023 11.521 1.00 90.25 128 SER A C 1
ATOM 983 O O . SER A 1 128 ? -13.567 -6.074 12.611 1.00 90.25 128 SER A O 1
ATOM 985 N N . THR A 1 129 ? -12.307 -4.948 11.136 1.00 90.56 129 THR A N 1
ATOM 986 C CA . THR A 1 129 ? -12.047 -3.786 12.008 1.00 90.56 129 THR A CA 1
ATOM 987 C C . THR A 1 129 ? -12.800 -2.525 11.588 1.00 90.56 129 THR A C 1
ATOM 989 O O . THR A 1 129 ? -12.852 -1.554 12.342 1.00 90.56 129 THR A O 1
ATOM 992 N N . GLY A 1 130 ? -13.334 -2.495 10.365 1.00 91.62 130 GLY A N 1
ATOM 993 C CA . GLY A 1 130 ? -13.939 -1.316 9.746 1.00 91.62 130 GLY A CA 1
ATOM 994 C C . GLY A 1 130 ? -12.939 -0.219 9.361 1.00 91.62 130 GLY A C 1
ATOM 995 O O . GLY A 1 130 ? -13.348 0.814 8.826 1.00 91.62 130 GLY A O 1
ATOM 996 N N . GLN A 1 131 ? -11.643 -0.420 9.612 1.00 93.50 131 GLN A N 1
ATOM 997 C CA . GLN A 1 131 ? -10.596 0.545 9.287 1.00 93.50 131 GLN A CA 1
ATOM 998 C C . GLN A 1 131 ? -10.445 0.693 7.772 1.00 93.50 131 GLN A C 1
ATOM 1000 O O . GLN A 1 131 ? -10.571 -0.274 7.016 1.00 93.50 131 GLN A O 1
ATOM 1005 N N . VAL A 1 132 ? -10.168 1.919 7.333 1.00 95.81 132 VAL A N 1
ATOM 1006 C CA . VAL A 1 132 ? -9.980 2.259 5.921 1.00 95.81 132 VAL A CA 1
ATOM 1007 C C . VAL A 1 132 ? -8.521 2.602 5.683 1.00 95.81 132 VAL A C 1
ATOM 1009 O O . VAL A 1 132 ? -7.918 3.339 6.464 1.00 95.81 132 VAL A O 1
ATOM 1012 N N . TYR A 1 133 ? -7.984 2.090 4.586 1.00 97.62 133 TYR A N 1
ATOM 1013 C CA . TYR A 1 133 ? -6.603 2.275 4.182 1.00 97.62 133 TYR A CA 1
ATOM 1014 C C . TYR A 1 133 ? -6.521 2.727 2.731 1.00 97.62 133 TYR A C 1
ATOM 1016 O O . TYR A 1 133 ? -7.379 2.390 1.912 1.00 97.62 133 TYR A O 1
ATOM 1024 N N . LYS A 1 134 ? -5.470 3.479 2.421 1.00 98.00 134 LYS A N 1
ATOM 1025 C CA . LYS A 1 134 ? -5.097 3.899 1.078 1.00 98.00 134 LYS A CA 1
ATOM 1026 C C . LYS A 1 134 ? -3.714 3.351 0.764 1.00 98.00 134 LYS A C 1
ATOM 1028 O O . LYS A 1 134 ? -2.791 3.513 1.554 1.00 98.00 134 LYS A O 1
ATOM 1033 N N . VAL A 1 135 ? -3.579 2.745 -0.406 1.00 98.25 135 VAL A N 1
ATOM 1034 C CA . VAL A 1 135 ? -2.293 2.304 -0.939 1.00 98.25 135 VAL A CA 1
ATOM 1035 C C . VAL A 1 135 ? -1.520 3.530 -1.405 1.00 98.25 135 VAL A C 1
ATOM 1037 O O . VAL A 1 135 ? -1.865 4.156 -2.406 1.00 98.25 135 VAL A O 1
ATOM 1040 N N . ASP A 1 136 ? -0.503 3.901 -0.649 1.00 97.88 136 ASP A N 1
ATOM 1041 C CA . ASP A 1 136 ? 0.374 5.047 -0.899 1.00 97.88 136 ASP A CA 1
ATOM 1042 C C . ASP A 1 136 ? 1.859 4.680 -0.783 1.00 97.88 136 ASP A C 1
ATOM 1044 O O . ASP A 1 136 ? 2.727 5.523 -1.020 1.00 97.88 136 ASP A O 1
ATOM 1048 N N . ASP A 1 137 ? 2.143 3.417 -0.468 1.00 96.69 137 ASP A N 1
ATOM 1049 C CA . ASP A 1 137 ? 3.481 2.895 -0.260 1.00 96.69 137 ASP A CA 1
ATOM 1050 C C . ASP A 1 137 ? 3.671 1.539 -0.958 1.00 96.69 137 ASP A C 1
ATOM 1052 O O . ASP A 1 137 ? 2.708 0.902 -1.404 1.00 96.69 137 ASP A O 1
ATOM 1056 N N . TYR A 1 138 ? 4.915 1.088 -1.088 1.00 95.69 138 TYR A N 1
ATOM 1057 C CA . TYR A 1 138 ? 5.245 -0.235 -1.622 1.00 95.69 138 TYR A CA 1
ATOM 1058 C C . TYR A 1 138 ? 6.483 -0.808 -0.933 1.00 95.69 138 TYR A C 1
ATOM 1060 O O . TYR A 1 138 ? 7.277 -0.089 -0.338 1.00 95.69 138 TYR A O 1
ATOM 1068 N N . GLY A 1 139 ? 6.680 -2.119 -1.060 1.00 91.12 139 GLY A N 1
ATOM 1069 C CA . GLY A 1 139 ? 7.817 -2.804 -0.454 1.00 91.12 139 GLY A CA 1
ATOM 1070 C C . GLY A 1 139 ? 8.319 -3.963 -1.302 1.00 91.12 139 GLY A C 1
ATOM 1071 O O . GLY A 1 139 ? 7.555 -4.627 -2.010 1.00 91.12 139 GLY A O 1
ATOM 1072 N N . TRP A 1 140 ? 9.619 -4.240 -1.204 1.00 92.31 140 TRP A N 1
ATOM 1073 C CA . TRP A 1 140 ? 10.262 -5.338 -1.930 1.00 92.31 140 TRP A CA 1
ATOM 1074 C C . TRP A 1 140 ? 9.631 -6.699 -1.600 1.00 92.31 140 TRP A C 1
ATOM 1076 O O . TRP A 1 140 ? 9.458 -7.529 -2.489 1.00 92.31 140 TRP A O 1
ATOM 1086 N N . ALA A 1 141 ? 9.218 -6.897 -0.344 1.00 92.06 141 ALA A N 1
ATOM 1087 C CA . ALA A 1 141 ? 8.578 -8.116 0.139 1.00 92.06 141 ALA A CA 1
ATOM 1088 C C . ALA A 1 141 ? 7.108 -8.261 -0.300 1.00 92.06 141 ALA A C 1
ATOM 1090 O O . ALA A 1 141 ? 6.471 -9.264 0.018 1.00 92.06 141 ALA A O 1
ATOM 1091 N N . LEU A 1 142 ? 6.541 -7.295 -1.020 1.00 95.12 142 LEU A N 1
ATOM 1092 C CA . LEU A 1 142 ? 5.135 -7.327 -1.432 1.00 95.12 142 LEU A CA 1
ATOM 1093 C C . LEU A 1 142 ? 4.990 -7.574 -2.935 1.00 95.12 142 LEU A C 1
ATOM 1095 O O . LEU A 1 142 ? 4.006 -8.178 -3.361 1.00 95.12 142 LEU A O 1
ATOM 1099 N N . ALA A 1 143 ? 5.992 -7.185 -3.728 1.00 94.56 143 ALA A N 1
ATOM 1100 C CA . ALA A 1 143 ? 5.987 -7.355 -5.176 1.00 94.56 143 ALA A CA 1
ATOM 1101 C C . ALA A 1 143 ? 5.796 -8.828 -5.586 1.00 94.56 143 ALA A C 1
ATOM 1103 O O . ALA A 1 143 ? 6.507 -9.733 -5.152 1.00 94.56 143 ALA A O 1
ATOM 1104 N N . GLY A 1 144 ? 4.820 -9.072 -6.456 1.00 92.81 144 GLY A N 1
ATOM 1105 C CA . GLY A 1 144 ? 4.400 -10.385 -6.924 1.00 92.81 144 GLY A CA 1
ATOM 1106 C C . GLY A 1 144 ? 3.478 -11.164 -5.990 1.00 92.81 144 GLY A C 1
ATOM 1107 O O . GLY A 1 144 ? 3.142 -12.299 -6.328 1.00 92.81 144 GLY A O 1
ATOM 1108 N N . ARG A 1 145 ? 3.077 -10.618 -4.836 1.00 93.62 14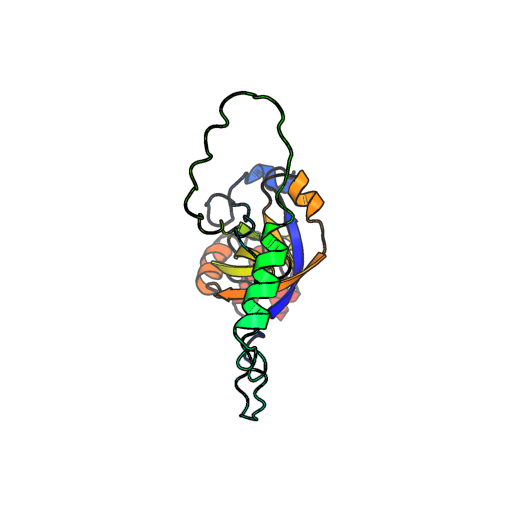5 ARG A N 1
ATOM 1109 C CA . ARG A 1 145 ? 2.301 -11.339 -3.813 1.00 93.62 145 ARG A CA 1
ATOM 1110 C C . ARG A 1 145 ? 0.895 -10.765 -3.658 1.00 93.62 145 ARG A C 1
ATOM 1112 O O . ARG A 1 145 ? 0.625 -9.610 -3.967 1.00 93.62 145 ARG A O 1
ATOM 1119 N N . ASN A 1 146 ? -0.019 -11.577 -3.124 1.00 94.56 146 ASN A N 1
ATOM 1120 C CA . ASN A 1 146 ? -1.330 -11.105 -2.670 1.00 94.56 146 ASN A CA 1
ATOM 1121 C C . ASN A 1 146 ? -1.268 -10.647 -1.205 1.00 94.56 146 ASN A C 1
ATOM 1123 O O . ASN A 1 146 ? -1.970 -11.191 -0.351 1.00 94.56 146 ASN A O 1
ATOM 1127 N N . THR A 1 147 ? -0.350 -9.731 -0.894 1.00 96.38 147 THR A N 1
ATOM 1128 C CA . THR A 1 147 ? -0.117 -9.255 0.474 1.00 96.38 147 THR A CA 1
ATOM 1129 C C . THR A 1 147 ? -0.205 -7.738 0.528 1.00 96.38 147 THR A C 1
ATOM 1131 O O . THR A 1 147 ? 0.329 -7.062 -0.350 1.00 96.38 147 THR A O 1
ATOM 1134 N N . ILE A 1 148 ? -0.899 -7.231 1.542 1.00 97.88 148 ILE A N 1
ATOM 1135 C CA . ILE A 1 148 ? -0.987 -5.807 1.856 1.00 97.88 148 ILE A CA 1
ATOM 1136 C C . ILE A 1 148 ? -0.401 -5.605 3.249 1.00 97.88 148 ILE A C 1
ATOM 1138 O O . ILE A 1 148 ? -0.773 -6.313 4.183 1.00 97.88 148 ILE A O 1
ATOM 1142 N N . ASP A 1 149 ? 0.500 -4.647 3.383 1.00 97.12 149 ASP A N 1
ATOM 1143 C CA . ASP A 1 149 ? 1.137 -4.310 4.645 1.00 97.12 149 ASP A CA 1
ATOM 1144 C C . ASP A 1 149 ? 0.521 -3.031 5.207 1.00 97.12 149 ASP A C 1
ATOM 1146 O O . ASP A 1 149 ? 0.484 -2.002 4.531 1.00 97.12 149 ASP A O 1
ATOM 1150 N N . LEU A 1 150 ? -0.024 -3.091 6.417 1.00 97.38 150 LEU A N 1
ATOM 1151 C CA . LEU A 1 150 ? -0.754 -1.975 7.011 1.00 97.38 150 LEU A CA 1
ATOM 1152 C C . LEU A 1 150 ? 0.161 -1.174 7.928 1.00 97.38 150 LEU A C 1
ATOM 1154 O O . LEU A 1 150 ? 0.747 -1.718 8.864 1.00 97.38 150 LEU A O 1
ATOM 1158 N N . TYR A 1 151 ? 0.247 0.134 7.701 1.00 96.88 151 TYR A N 1
ATOM 1159 C CA . TYR A 1 151 ? 1.088 0.977 8.536 1.00 96.88 151 TYR A CA 1
ATOM 1160 C C . TYR A 1 151 ? 0.502 1.153 9.942 1.00 96.88 151 TYR A C 1
ATOM 1162 O O . TYR A 1 151 ? -0.670 1.512 10.121 1.00 96.88 151 TYR A O 1
ATOM 1170 N N . MET A 1 152 ? 1.366 0.987 10.942 1.00 94.38 152 MET A N 1
ATOM 1171 C CA . MET A 1 152 ? 1.068 1.185 12.355 1.00 94.38 152 MET A CA 1
ATOM 1172 C C . MET A 1 152 ? 1.980 2.253 12.969 1.00 94.38 152 MET A C 1
ATOM 1174 O O . MET A 1 152 ? 3.174 2.346 12.680 1.00 94.38 152 MET A O 1
ATOM 1178 N N . ALA A 1 153 ? 1.424 3.057 13.879 1.00 92.44 153 ALA A N 1
ATOM 1179 C CA . ALA A 1 153 ? 2.168 4.136 14.534 1.00 92.44 153 ALA A CA 1
ATOM 1180 C C . ALA A 1 153 ? 3.189 3.633 15.571 1.00 92.44 153 ALA A C 1
ATOM 1182 O O . ALA A 1 153 ? 4.105 4.371 15.922 1.00 92.44 153 ALA A O 1
ATOM 1183 N N . SER A 1 154 ? 3.032 2.402 16.072 1.00 91.00 154 SER A N 1
ATOM 1184 C CA . SER A 1 154 ? 3.907 1.817 17.088 1.00 91.00 154 SER A CA 1
ATOM 1185 C C . SER A 1 154 ? 4.182 0.332 16.831 1.00 91.00 154 SER A C 1
ATOM 1187 O O . SER A 1 154 ? 3.333 -0.382 16.293 1.00 91.00 154 SER A O 1
ATOM 1189 N N . LYS A 1 155 ? 5.335 -0.166 17.306 1.00 91.12 155 LYS A N 1
ATOM 1190 C CA . LYS A 1 155 ? 5.655 -1.610 17.305 1.00 91.12 155 LYS A CA 1
ATOM 1191 C C . LYS A 1 155 ? 4.634 -2.436 18.088 1.00 91.12 155 LYS A C 1
ATOM 1193 O O . LYS A 1 155 ? 4.360 -3.577 17.738 1.00 91.12 155 LYS A O 1
ATOM 1198 N N . GLY A 1 156 ? 4.050 -1.865 19.143 1.00 92.56 156 GLY A N 1
ATOM 1199 C CA . GLY A 1 156 ? 3.012 -2.534 19.926 1.00 92.56 156 GLY A CA 1
ATOM 1200 C C . GLY A 1 156 ? 1.746 -2.798 19.107 1.00 92.56 156 GLY A C 1
ATOM 1201 O O . GLY A 1 156 ? 1.199 -3.894 19.178 1.00 92.56 156 GLY A O 1
ATOM 1202 N N . ASP A 1 157 ? 1.304 -1.821 18.308 1.00 91.50 157 ASP A N 1
ATOM 1203 C CA . ASP A 1 157 ? 0.167 -1.980 17.389 1.00 91.50 157 ASP A CA 1
ATOM 1204 C C . ASP A 1 157 ? 0.478 -2.968 16.264 1.00 91.50 157 ASP A C 1
ATOM 1206 O O . ASP A 1 157 ? -0.341 -3.831 15.962 1.00 91.50 157 ASP A O 1
ATOM 1210 N N . MET A 1 158 ? 1.684 -2.882 15.698 1.00 93.06 158 MET A N 1
ATOM 1211 C CA . MET A 1 158 ? 2.183 -3.818 14.691 1.00 93.06 158 MET A CA 1
ATOM 1212 C C . MET A 1 158 ? 2.154 -5.268 15.195 1.00 93.06 158 MET A C 1
ATOM 1214 O O . MET A 1 158 ? 1.581 -6.136 14.541 1.00 93.06 158 MET A O 1
ATOM 1218 N N . ASN A 1 159 ? 2.686 -5.524 16.394 1.00 92.06 159 ASN A N 1
ATOM 1219 C CA . ASN A 1 159 ? 2.697 -6.858 17.000 1.00 92.06 159 ASN A CA 1
ATOM 1220 C C . ASN A 1 159 ? 1.290 -7.356 17.345 1.00 92.06 159 ASN A C 1
ATOM 1222 O O . ASN A 1 159 ? 0.992 -8.531 17.148 1.00 92.06 159 ASN A O 1
ATOM 1226 N N . ARG A 1 160 ? 0.412 -6.469 17.840 1.00 93.06 160 ARG A N 1
ATOM 1227 C CA . ARG A 1 160 ? -1.007 -6.797 18.060 1.00 93.06 160 ARG A CA 1
ATOM 1228 C C . ARG A 1 160 ? -1.715 -7.159 16.762 1.00 93.06 160 ARG A C 1
ATOM 1230 O O . ARG A 1 160 ? -2.650 -7.953 16.791 1.00 93.06 160 ARG A O 1
ATOM 1237 N N . TRP A 1 161 ? -1.306 -6.558 15.646 1.00 94.06 161 TRP A N 1
ATOM 1238 C CA . TRP A 1 161 ? -1.859 -6.898 14.349 1.00 94.06 161 TRP A CA 1
ATOM 1239 C C . TRP A 1 161 ? -1.347 -8.262 13.858 1.00 94.06 161 TRP A C 1
ATOM 1241 O O . TRP A 1 161 ? -2.142 -9.172 13.617 1.00 94.06 161 TRP A O 1
ATOM 1251 N N . GLY A 1 162 ? -0.030 -8.426 13.745 1.00 93.12 162 GLY A N 1
ATOM 1252 C CA . GLY A 1 162 ? 0.588 -9.668 13.281 1.00 93.12 162 GLY A CA 1
ATOM 1253 C C . GLY A 1 162 ? 0.241 -10.041 11.832 1.00 93.12 162 GLY A C 1
ATOM 1254 O O . GLY A 1 162 ? -0.289 -9.250 11.055 1.00 93.12 162 GLY A O 1
ATOM 1255 N N . VAL A 1 163 ? 0.565 -11.273 11.437 1.00 95.94 163 VAL A N 1
ATOM 1256 C CA . VAL A 1 163 ? 0.266 -11.791 10.092 1.00 95.94 163 VAL A CA 1
ATOM 1257 C C . VAL A 1 163 ? -1.059 -12.535 10.118 1.00 95.94 163 VAL A C 1
ATOM 1259 O O . VAL A 1 163 ? -1.218 -13.481 10.887 1.00 95.94 163 VAL A O 1
ATOM 1262 N N . ARG A 1 164 ? -1.991 -12.168 9.239 1.00 96.19 164 ARG A N 1
ATOM 1263 C CA . ARG A 1 164 ? -3.287 -12.854 9.124 1.00 96.19 164 ARG A CA 1
ATOM 1264 C C . ARG A 1 164 ? -3.941 -12.639 7.766 1.00 96.19 164 ARG A C 1
ATOM 1266 O O . ARG A 1 164 ? -3.392 -11.947 6.916 1.00 96.19 164 ARG A O 1
ATOM 1273 N N . HIS A 1 165 ? -5.087 -13.270 7.546 1.00 96.81 165 HIS A N 1
ATOM 1274 C CA . HIS A 1 165 ? -5.890 -13.075 6.344 1.00 96.81 165 HIS A CA 1
ATOM 1275 C C . HIS A 1 165 ? -7.136 -12.280 6.694 1.00 96.81 165 HIS A C 1
ATOM 1277 O O . HIS A 1 165 ? -7.864 -12.653 7.609 1.00 96.81 165 HIS A O 1
ATOM 1283 N N . GLU A 1 166 ? -7.370 -11.203 5.957 1.00 95.19 166 GLU A N 1
ATOM 1284 C CA . GLU A 1 166 ? -8.493 -10.308 6.192 1.00 95.19 166 GLU A CA 1
ATOM 1285 C C . GLU A 1 166 ? -9.369 -10.217 4.945 1.00 95.19 166 GLU A C 1
ATOM 1287 O O . GLU A 1 166 ? -8.845 -10.050 3.834 1.00 95.19 166 GLU A O 1
ATOM 1292 N N . PRO A 1 167 ? -10.700 -10.307 5.094 1.00 95.25 167 PRO A N 1
ATOM 1293 C CA . PRO A 1 167 ? -11.606 -9.901 4.042 1.00 95.25 167 PRO A CA 1
ATOM 1294 C C . PRO A 1 167 ? -11.565 -8.374 3.919 1.00 95.25 167 PRO A C 1
ATOM 1296 O O . PRO A 1 167 ? -11.811 -7.638 4.880 1.00 95.25 167 PRO A O 1
ATOM 1299 N N . ILE A 1 168 ? -11.256 -7.896 2.718 1.00 95.62 168 ILE A N 1
ATOM 1300 C CA . ILE A 1 168 ? -11.275 -6.474 2.389 1.00 95.62 168 ILE A CA 1
ATOM 1301 C C . ILE A 1 168 ? -12.372 -6.173 1.379 1.00 95.62 168 ILE A C 1
ATOM 1303 O O . ILE A 1 168 ? -12.686 -6.999 0.525 1.00 95.62 168 ILE A O 1
ATOM 1307 N N . GLN A 1 169 ? -12.915 -4.965 1.461 1.00 95.00 169 GLN A N 1
ATOM 1308 C CA . GLN A 1 169 ? -13.790 -4.378 0.454 1.00 95.00 169 GLN A CA 1
ATOM 1309 C C . GLN A 1 169 ? -13.049 -3.227 -0.218 1.00 95.00 169 GLN A C 1
ATOM 1311 O O . GLN A 1 169 ? -12.638 -2.277 0.454 1.00 95.00 169 GLN A O 1
ATOM 1316 N N . VAL A 1 170 ? -12.880 -3.289 -1.537 1.00 95.25 170 VAL A N 1
ATOM 1317 C CA . VAL A 1 170 ? -12.289 -2.175 -2.287 1.00 95.25 170 VAL A CA 1
ATOM 1318 C C . VAL A 1 170 ? -13.345 -1.085 -2.434 1.00 95.25 170 VAL A C 1
ATOM 1320 O O . VAL A 1 170 ? -14.422 -1.328 -2.963 1.00 95.25 170 VAL A O 1
ATOM 1323 N N . ILE A 1 171 ? -13.042 0.113 -1.938 1.00 94.44 171 ILE A N 1
ATOM 1324 C CA . ILE A 1 171 ? -13.927 1.280 -2.040 1.00 94.44 171 ILE A CA 1
ATOM 1325 C C . ILE A 1 171 ? -13.695 1.979 -3.378 1.00 94.44 171 ILE A C 1
ATOM 1327 O O . ILE A 1 171 ? -14.640 2.372 -4.052 1.00 94.44 171 ILE A O 1
ATOM 1331 N N . SER A 1 172 ? -12.426 2.152 -3.747 1.00 94.56 172 SER A N 1
ATOM 1332 C CA . SER A 1 172 ? -12.030 2.768 -5.008 1.00 94.56 172 SER A CA 1
ATOM 1333 C C . SER A 1 172 ? -10.685 2.216 -5.450 1.00 94.56 172 SER A C 1
ATOM 1335 O O . SER A 1 172 ? -9.768 2.087 -4.636 1.00 94.56 172 SER A O 1
ATOM 1337 N N . TRP A 1 173 ? -10.562 1.895 -6.733 1.00 96.31 173 TRP A N 1
ATOM 1338 C CA . TRP A 1 173 ? -9.292 1.493 -7.324 1.00 96.31 173 TRP A CA 1
ATOM 1339 C C . TRP A 1 173 ? -8.401 2.710 -7.570 1.00 96.31 173 TRP A C 1
ATOM 1341 O O . TRP A 1 173 ? -8.878 3.799 -7.879 1.00 96.31 173 TRP A O 1
ATOM 1351 N N . GLY A 1 174 ? -7.096 2.511 -7.405 1.00 96.50 174 GLY A N 1
ATOM 1352 C CA . GLY A 1 174 ? -6.089 3.520 -7.700 1.00 96.50 174 GLY A CA 1
ATOM 1353 C C . GLY A 1 174 ? -5.791 3.653 -9.191 1.00 96.50 174 GLY A C 1
ATOM 1354 O O . GLY A 1 174 ? -6.400 2.998 -10.037 1.00 96.50 174 GLY A O 1
ATOM 1355 N N . ASP A 1 175 ? -4.784 4.464 -9.499 1.00 97.38 175 ASP A N 1
ATOM 1356 C CA . ASP A 1 175 ? -4.383 4.779 -10.867 1.00 97.38 175 ASP A CA 1
ATOM 1357 C C . ASP A 1 175 ? -3.140 3.969 -11.285 1.00 97.38 175 ASP A C 1
ATOM 1359 O O . ASP A 1 175 ? -2.044 4.086 -10.717 1.00 97.38 175 ASP A O 1
ATOM 1363 N N . ARG A 1 176 ? -3.315 3.117 -12.305 1.00 97.06 176 ARG A N 1
ATOM 1364 C CA . ARG A 1 176 ? -2.236 2.305 -12.892 1.00 97.06 176 ARG A CA 1
ATOM 1365 C C . ARG A 1 176 ? -1.169 3.163 -13.565 1.00 97.06 176 ARG A C 1
ATOM 1367 O O . ARG A 1 176 ? 0.013 2.852 -13.436 1.00 97.06 176 ARG A O 1
ATOM 1374 N N . GLN A 1 177 ? -1.561 4.230 -14.255 1.00 97.19 177 GLN A N 1
ATOM 1375 C CA . GLN A 1 177 ? -0.635 5.115 -14.949 1.00 97.19 177 GLN A CA 1
ATOM 1376 C C . GLN A 1 177 ? 0.184 5.930 -13.947 1.00 97.19 177 GLN A C 1
ATOM 1378 O O . GLN A 1 177 ? 1.403 6.009 -14.084 1.00 97.19 177 GLN A O 1
ATOM 1383 N N . ALA A 1 178 ? -0.449 6.445 -12.889 1.00 97.06 178 ALA A N 1
ATOM 1384 C CA . ALA A 1 178 ? 0.266 7.119 -11.804 1.00 97.06 178 ALA A CA 1
ATOM 1385 C C . ALA A 1 178 ? 1.283 6.184 -11.125 1.00 97.06 178 ALA A C 1
ATOM 1387 O O . ALA A 1 178 ? 2.418 6.581 -10.853 1.00 97.06 178 ALA A O 1
ATOM 1388 N N . SER A 1 179 ? 0.902 4.918 -10.913 1.00 97.44 179 SER A N 1
ATOM 1389 C CA . SER A 1 179 ? 1.809 3.886 -10.391 1.00 97.44 179 SER A CA 1
ATOM 1390 C C . SER A 1 179 ? 3.021 3.705 -11.304 1.00 97.44 179 SER A C 1
ATOM 1392 O O . SER A 1 179 ? 4.160 3.698 -10.837 1.00 97.44 179 SER A O 1
ATOM 1394 N N . LEU A 1 180 ? 2.781 3.595 -12.613 1.00 96.94 180 LEU A N 1
ATOM 1395 C CA . LEU A 1 180 ? 3.824 3.412 -13.614 1.00 96.94 180 LEU A CA 1
ATOM 1396 C C . LEU A 1 180 ? 4.790 4.603 -13.646 1.00 96.94 180 LEU A C 1
ATOM 1398 O O . LEU A 1 180 ? 5.997 4.391 -13.576 1.00 96.94 180 LEU A O 1
ATOM 1402 N N . SER A 1 181 ? 4.281 5.838 -13.677 1.00 96.25 181 SER A N 1
ATOM 1403 C CA . SER A 1 181 ? 5.101 7.057 -13.713 1.00 96.25 181 SER A CA 1
ATOM 1404 C C . SER A 1 181 ? 6.069 7.157 -12.532 1.00 96.25 181 SER A C 1
ATOM 1406 O O . SER A 1 181 ? 7.229 7.521 -12.709 1.00 96.25 181 SER A O 1
ATOM 1408 N N . VAL A 1 182 ? 5.627 6.790 -11.326 1.00 96.12 182 VAL A N 1
ATOM 1409 C CA . VAL A 1 182 ? 6.492 6.802 -10.135 1.00 96.12 182 VAL A CA 1
ATOM 1410 C C . VAL A 1 182 ? 7.506 5.654 -10.166 1.00 96.12 182 VAL A C 1
ATOM 1412 O O . VAL A 1 182 ? 8.681 5.852 -9.848 1.00 96.12 182 VAL A O 1
ATOM 1415 N N . LEU A 1 183 ? 7.077 4.447 -10.544 1.00 96.75 183 LEU A N 1
ATOM 1416 C CA . LEU A 1 183 ? 7.936 3.260 -10.527 1.00 96.75 183 LEU A CA 1
ATOM 1417 C C . LEU A 1 183 ? 8.976 3.250 -11.649 1.00 96.75 183 LEU A C 1
ATOM 1419 O O . LEU A 1 183 ? 10.060 2.699 -11.453 1.00 96.75 183 LEU A O 1
ATOM 1423 N N . GLN A 1 184 ? 8.684 3.875 -12.794 1.00 95.31 184 GLN A N 1
ATOM 1424 C CA . GLN A 1 184 ? 9.591 3.958 -13.942 1.00 95.31 184 GLN A CA 1
ATOM 1425 C C . GLN A 1 184 ? 10.950 4.555 -13.567 1.00 95.31 184 GLN A C 1
ATOM 1427 O O . GLN A 1 184 ? 11.979 4.016 -13.974 1.00 95.31 184 GLN A O 1
ATOM 1432 N N . ALA A 1 185 ? 10.958 5.599 -12.734 1.00 94.75 185 ALA A N 1
ATOM 1433 C CA . ALA A 1 185 ? 12.177 6.253 -12.254 1.00 94.75 185 ALA A CA 1
ATOM 1434 C C . ALA A 1 185 ? 12.964 5.417 -11.225 1.00 94.75 185 ALA A C 1
ATOM 1436 O O . ALA A 1 185 ? 14.095 5.749 -10.887 1.00 94.75 185 ALA A O 1
ATOM 1437 N N . ARG A 1 186 ? 12.371 4.336 -10.701 1.00 95.38 186 ARG A N 1
ATOM 1438 C CA . ARG A 1 186 ? 12.917 3.516 -9.604 1.00 95.38 186 ARG A CA 1
ATOM 1439 C C . ARG A 1 186 ? 13.232 2.087 -10.040 1.00 95.38 186 ARG A C 1
ATOM 1441 O O . ARG A 1 186 ? 13.396 1.191 -9.212 1.00 95.38 186 ARG A O 1
ATOM 1448 N N . GLN A 1 187 ? 13.319 1.868 -11.349 1.00 95.31 187 GLN A N 1
ATOM 1449 C CA . GLN A 1 187 ? 13.602 0.576 -11.967 1.00 95.31 187 GLN A CA 1
ATOM 1450 C C . GLN A 1 187 ? 15.023 0.063 -11.711 1.00 95.31 187 GLN A C 1
ATOM 1452 O O . GLN A 1 187 ? 15.345 -1.040 -12.129 1.00 95.31 187 GLN A O 1
ATOM 1457 N N . HIS A 1 188 ? 15.897 0.773 -10.998 1.00 94.94 188 HIS A N 1
ATOM 1458 C CA . HIS A 1 188 ? 17.140 0.170 -10.504 1.00 94.94 188 HIS A CA 1
ATOM 1459 C C . HIS A 1 188 ? 16.870 -0.893 -9.426 1.00 94.94 188 HIS A C 1
ATOM 1461 O O . HIS A 1 188 ? 17.618 -1.868 -9.326 1.00 94.94 188 HIS A O 1
ATOM 1467 N N . TYR A 1 189 ? 15.749 -0.802 -8.704 1.00 94.94 189 TYR A N 1
ATOM 1468 C CA . TYR A 1 189 ? 15.303 -1.858 -7.798 1.00 94.94 189 TYR A CA 1
ATOM 1469 C C . TYR A 1 189 ? 14.556 -2.975 -8.538 1.00 94.94 189 TYR A C 1
ATOM 1471 O O . TYR A 1 189 ? 13.604 -2.735 -9.283 1.00 94.94 189 TYR A O 1
ATOM 1479 N N . LYS A 1 190 ? 14.940 -4.231 -8.274 1.00 95.94 190 LYS A N 1
ATOM 1480 C CA . LYS A 1 190 ? 14.345 -5.427 -8.900 1.00 95.94 190 LYS A CA 1
ATOM 1481 C C . LYS A 1 190 ? 12.826 -5.515 -8.713 1.00 95.94 190 LYS A C 1
ATOM 1483 O O . LYS A 1 190 ? 12.111 -5.804 -9.668 1.00 95.94 190 LYS A O 1
ATOM 1488 N N . HIS A 1 191 ? 12.333 -5.230 -7.508 1.00 95.44 191 HIS A N 1
ATOM 1489 C CA . HIS A 1 191 ? 10.901 -5.270 -7.205 1.00 95.44 191 HIS A CA 1
ATOM 1490 C C . HIS A 1 191 ? 10.114 -4.188 -7.964 1.00 95.44 191 HIS A C 1
ATOM 1492 O O . HIS A 1 191 ? 9.026 -4.469 -8.458 1.00 95.44 191 HIS A O 1
ATOM 1498 N N . CYS A 1 192 ? 10.680 -2.988 -8.148 1.00 96.88 192 CYS A N 1
ATOM 1499 C CA . CYS A 1 192 ? 10.077 -1.947 -8.983 1.00 96.88 192 CYS A CA 1
ATOM 1500 C C . CYS A 1 192 ? 10.011 -2.375 -10.452 1.00 96.88 192 CYS A C 1
ATOM 1502 O O . CYS A 1 192 ? 8.947 -2.262 -11.052 1.00 96.88 192 CYS A O 1
ATOM 1504 N N . ARG A 1 193 ? 11.097 -2.934 -11.018 1.00 97.38 193 ARG A N 1
ATOM 1505 C CA . ARG A 1 193 ? 11.082 -3.477 -12.396 1.00 97.38 193 ARG A CA 1
ATOM 1506 C C . ARG A 1 193 ? 9.993 -4.517 -12.582 1.00 97.38 193 ARG A C 1
ATOM 1508 O O . ARG A 1 193 ? 9.242 -4.455 -13.547 1.00 97.38 193 ARG A O 1
ATOM 1515 N N . ARG A 1 194 ? 9.880 -5.443 -11.631 1.00 97.19 194 ARG A N 1
ATOM 1516 C CA . ARG A 1 194 ? 8.833 -6.464 -11.637 1.00 97.19 194 ARG A CA 1
ATOM 1517 C C . ARG A 1 194 ? 7.435 -5.843 -11.698 1.00 97.19 194 ARG A C 1
ATOM 1519 O O . ARG A 1 194 ? 6.631 -6.266 -12.522 1.00 97.19 194 ARG A O 1
ATOM 1526 N N . MET A 1 195 ? 7.148 -4.852 -10.851 1.00 97.25 195 MET A N 1
ATOM 1527 C CA . MET A 1 195 ? 5.848 -4.171 -10.850 1.00 97.25 195 MET A CA 1
ATOM 1528 C C . MET A 1 195 ? 5.599 -3.397 -12.150 1.00 97.25 195 MET A C 1
ATOM 1530 O O . MET A 1 195 ? 4.488 -3.440 -12.666 1.00 97.25 195 MET A O 1
ATOM 1534 N N . VAL A 1 196 ? 6.621 -2.741 -12.712 1.00 97.81 196 VAL A N 1
ATOM 1535 C CA . VAL A 1 196 ? 6.532 -2.048 -14.010 1.00 97.81 196 VAL A CA 1
ATOM 1536 C C . VAL A 1 196 ? 6.175 -3.023 -15.130 1.00 97.81 196 VAL A C 1
ATOM 1538 O O . VAL A 1 196 ? 5.223 -2.770 -15.861 1.00 97.81 196 VAL A O 1
ATOM 1541 N N . LEU A 1 197 ? 6.871 -4.159 -15.226 1.00 97.62 197 LEU A N 1
ATOM 1542 C CA . LEU A 1 197 ? 6.571 -5.192 -16.223 1.00 97.62 197 LEU A CA 1
ATOM 1543 C C . LEU A 1 197 ? 5.141 -5.717 -16.068 1.00 97.62 197 LEU A C 1
ATOM 1545 O O . LEU A 1 197 ? 4.406 -5.810 -17.045 1.00 97.62 197 LEU A O 1
ATOM 1549 N N . ALA A 1 198 ? 4.708 -5.991 -14.836 1.00 96.50 198 ALA A N 1
ATOM 1550 C CA . ALA A 1 198 ? 3.344 -6.439 -14.576 1.00 96.50 198 ALA A CA 1
ATOM 1551 C C . ALA A 1 198 ? 2.284 -5.368 -14.906 1.00 96.50 198 ALA A C 1
ATOM 1553 O O . ALA A 1 198 ? 1.205 -5.721 -15.370 1.00 96.50 198 ALA A O 1
ATOM 1554 N N . LEU A 1 199 ? 2.577 -4.077 -14.702 1.00 96.44 199 LEU A N 1
ATOM 1555 C CA . LEU A 1 199 ? 1.703 -2.962 -15.098 1.00 96.44 199 LEU A CA 1
ATOM 1556 C C . LEU A 1 199 ? 1.612 -2.785 -16.619 1.00 96.44 199 LEU A C 1
ATOM 1558 O O . LEU A 1 199 ? 0.585 -2.307 -17.097 1.00 96.44 199 LEU A O 1
ATOM 1562 N N . GLN A 1 200 ? 2.661 -3.172 -17.347 1.00 96.62 200 GLN A N 1
ATOM 1563 C CA . GLN A 1 200 ? 2.730 -3.229 -18.813 1.00 96.62 200 GLN A CA 1
ATOM 1564 C C . GLN A 1 200 ? 2.183 -4.550 -19.383 1.00 96.62 200 GLN A C 1
ATOM 1566 O O . GLN A 1 200 ? 2.433 -4.865 -20.542 1.00 96.62 200 GLN A O 1
ATOM 1571 N N . ASP A 1 201 ? 1.499 -5.345 -18.554 1.00 96.06 201 ASP A N 1
ATOM 1572 C CA . ASP A 1 201 ? 0.903 -6.641 -18.896 1.00 96.06 201 ASP A CA 1
ATOM 1573 C C . ASP A 1 201 ? 1.921 -7.707 -19.372 1.00 96.06 201 ASP A C 1
ATOM 1575 O O . ASP A 1 201 ? 1.563 -8.766 -19.886 1.00 96.06 201 ASP A O 1
ATOM 1579 N N . LYS A 1 202 ? 3.214 -7.494 -19.089 1.00 96.25 202 LYS A N 1
ATOM 1580 C CA . LYS A 1 202 ? 4.319 -8.441 -19.316 1.00 96.25 202 LYS A CA 1
ATOM 1581 C C . LYS A 1 202 ? 4.469 -9.396 -18.134 1.00 96.25 202 LYS A C 1
ATOM 1583 O O . LYS A 1 202 ? 5.480 -9.413 -17.426 1.00 96.25 202 LYS A O 1
ATOM 1588 N N . HIS A 1 203 ? 3.416 -10.162 -17.859 1.00 93.44 203 HIS A N 1
ATOM 1589 C CA . HIS A 1 203 ? 3.321 -10.966 -16.638 1.00 93.44 203 HIS A CA 1
ATOM 1590 C C . HIS A 1 203 ? 4.365 -12.086 -16.546 1.00 93.44 203 HIS A C 1
ATOM 1592 O O . HIS A 1 203 ? 4.828 -12.378 -15.444 1.00 93.44 203 HIS A O 1
ATOM 1598 N N . GLU A 1 204 ? 4.771 -12.678 -17.669 1.00 94.25 204 GLU A N 1
ATOM 1599 C CA . GLU A 1 204 ? 5.801 -13.725 -17.704 1.00 94.25 204 GLU A CA 1
ATOM 1600 C C . GLU A 1 204 ? 7.186 -13.167 -17.349 1.00 94.25 204 GLU A C 1
ATOM 1602 O O . GLU A 1 204 ? 7.859 -13.686 -16.455 1.00 94.25 204 GLU A O 1
ATOM 1607 N N . GLU A 1 205 ? 7.571 -12.043 -17.961 1.00 95.38 205 GLU A N 1
ATOM 1608 C CA . GLU A 1 205 ? 8.817 -11.332 -17.647 1.00 95.38 205 GLU A CA 1
ATOM 1609 C C . GLU A 1 205 ? 8.830 -10.867 -16.184 1.00 95.38 205 GLU A C 1
ATOM 1611 O O . GLU A 1 205 ? 9.819 -11.031 -15.465 1.00 95.38 205 GLU A O 1
ATOM 1616 N N . ALA A 1 206 ? 7.700 -10.335 -15.704 1.00 93.69 206 ALA A N 1
ATOM 1617 C CA . ALA A 1 206 ? 7.551 -9.965 -14.305 1.00 93.69 206 ALA A CA 1
ATOM 1618 C C . ALA A 1 206 ? 7.741 -11.186 -13.394 1.00 93.69 206 ALA A C 1
ATOM 1620 O O . ALA A 1 206 ? 8.476 -11.104 -12.408 1.00 93.69 206 ALA A O 1
ATOM 1621 N N . ALA A 1 207 ? 7.114 -12.321 -13.725 1.00 91.25 207 ALA A N 1
ATOM 1622 C CA . ALA A 1 207 ? 7.197 -13.561 -12.962 1.00 91.25 207 ALA A CA 1
ATOM 1623 C C . ALA A 1 207 ? 8.632 -14.098 -12.867 1.00 91.25 207 ALA A C 1
ATOM 1625 O O . ALA A 1 207 ? 9.000 -14.571 -11.790 1.00 91.25 207 ALA A O 1
ATOM 1626 N N . ALA A 1 208 ? 9.437 -13.951 -13.924 1.00 93.50 208 ALA A N 1
ATOM 1627 C CA . ALA A 1 208 ? 10.844 -14.352 -13.957 1.00 93.50 208 ALA A CA 1
ATOM 1628 C C . ALA A 1 208 ? 11.728 -13.575 -12.959 1.00 93.50 208 ALA A C 1
ATOM 1630 O O . ALA A 1 208 ? 12.719 -14.107 -12.461 1.00 93.50 208 ALA A O 1
ATOM 1631 N N . LEU A 1 209 ? 11.351 -12.348 -12.581 1.00 87.88 209 LEU A N 1
ATOM 1632 C CA . LEU A 1 209 ? 12.075 -11.526 -11.601 1.00 87.88 209 LEU A CA 1
ATOM 1633 C C . LEU A 1 209 ? 11.771 -11.896 -10.130 1.00 87.88 209 LEU A C 1
ATOM 1635 O O . LEU A 1 209 ? 11.582 -10.994 -9.313 1.00 87.88 209 LEU A O 1
ATOM 1639 N N . ARG A 1 210 ? 11.717 -13.192 -9.784 1.00 66.88 210 ARG A N 1
ATOM 1640 C CA . ARG A 1 210 ? 11.459 -13.682 -8.408 1.00 66.88 210 ARG A CA 1
ATOM 1641 C C . ARG A 1 210 ? 12.451 -13.160 -7.382 1.00 66.88 210 ARG A C 1
ATOM 1643 O O . ARG A 1 210 ? 13.664 -13.342 -7.615 1.00 66.88 210 ARG A O 1
#

Secondary structure (DSSP, 8-state):
-PPPSEEEEEEEEE-TTSTTTTTTTTB-TTSSBP-PPPPPSS---------------------SSS---HHHHHHHHHHHHHT-----------------PPPPPPPPEEEEE-TTTS-TT-EEEETTT--EEEEEE--TTTTTSSEEEEE-SSHHHHHHH-SEEEEEEEEE---HHHHHHHHHTTTTSHHHHHHHHHHTT-HHHHHH--

Sequence (210 aa):
MARADSQTVRTTAYTHTESDHLAYGARNALGGTLQSATIPEGPYRETRRALPVSDARDTDESYTIGLMTREKRMALAKKAKAEKGKKKLKGAQGKKAARSRKPQPPRIGSAAADWSRWPVGTTFRVLSTGQVYKVDDYGWALAGRNTIDLYMASKGDMNRWGVRHEPIQVISWGDRQASLSVLQARQHYKHCRRMVLALQDKHEEAAALR

Foldseek 3Di:
DDDDQKDKFKEAADECPDPVNVVVHQAALVRDGFDAWDQQPDPPPLPPPPPPPDDDDDDDPPPDPPPDDPVVVVVVVVVVVVPPDDDDDDDDDDDDPDDPDDRDGIDAGEKAALCLVAPFQWWKAFSVRRTIYGHRHYDLVHQPGRYMYTYDHDPVVSVVRHIDMTMMGTPDGYDLVVRLVSLVVVVVDLSSVLSNCSSVVVPVVSVVSD

pLDDT: mean 77.51, std 23.38, range [31.55, 98.25]

Radius of gyration: 25.33 Å; chains: 1; bounding box: 71×33×68 Å